Protein AF-A0A418QY16-F1 (afdb_monomer_lite)

InterPro domains:
  IPR001387 Cro/C1-type, helix-turn-helix domain [PS50943] (26-65)
  IPR001387 Cro/C1-type, helix-turn-helix domain [cd00093] (26-59)
  IPR010982 Lambda repressor-like, DNA-binding domain superfamily [G3DSA:1.10.260.40] (23-67)
  IPR010982 Lambda repressor-like, DNA-binding domain superfamily [SSF47413] (23-65)

Organism: NCBI:txid2029981

Sequence (228 aa):
MFSSTYFTPAMPNPALPSRSACALVRAHFGLTQAELARWLGVSAGMVAHLETGRKPLSLALARRLRPLELLLPPAAGGLGPEPPPPPDPLDLTTPAPAALPPAPPLEAAPLRARLRRVRYLAGKARFELEGRQMLAGQAARRAWGLGVLAALLAPEPGTGPVPAPLAPDPALRPAEDARWLARLRADTAPPPLTPTRRALLALRLHLLLEEAAALEALLAAPGSADAT

Structure (mmCIF, N/CA/C/O backbone):
data_AF-A0A418QY16-F1
#
_entry.id   AF-A0A418QY16-F1
#
loop_
_atom_site.group_PDB
_atom_site.id
_atom_site.type_symbol
_atom_site.label_atom_id
_atom_site.label_alt_id
_atom_site.label_comp_id
_atom_site.label_asym_id
_atom_site.label_entity_id
_atom_site.label_seq_id
_atom_site.pdbx_PDB_ins_code
_atom_site.Cartn_x
_atom_site.Cartn_y
_atom_site.Cartn_z
_atom_site.occupancy
_atom_site.B_iso_or_equiv
_atom_site.auth_seq_id
_atom_site.auth_comp_id
_atom_site.auth_asym_id
_atom_site.auth_atom_id
_atom_site.pdbx_PDB_model_num
ATOM 1 N N . MET A 1 1 ? -30.334 30.073 21.795 1.00 47.12 1 MET A N 1
ATOM 2 C CA . MET A 1 1 ? -30.358 29.415 20.471 1.00 47.12 1 MET A CA 1
ATOM 3 C C . MET A 1 1 ? -28.992 29.604 19.830 1.00 47.12 1 MET A C 1
ATOM 5 O O . MET A 1 1 ? -28.733 30.674 19.302 1.00 47.12 1 MET A O 1
ATOM 9 N N . PHE A 1 2 ? -28.094 28.626 19.949 1.00 44.78 2 PHE A N 1
ATOM 10 C CA . PHE A 1 2 ? -26.793 28.657 19.273 1.00 44.78 2 PHE A CA 1
ATOM 11 C C . PHE A 1 2 ? -26.830 27.636 18.139 1.00 44.78 2 PHE A C 1
ATOM 13 O O . PHE A 1 2 ? -26.818 26.432 18.388 1.00 44.78 2 PHE A O 1
ATOM 20 N N . SER A 1 3 ? -26.936 28.120 16.901 1.00 48.28 3 SER A N 1
ATOM 21 C CA . SER A 1 3 ? -26.804 27.289 15.705 1.00 48.28 3 SER A CA 1
ATOM 22 C C . SER A 1 3 ? -25.372 26.776 15.618 1.00 48.28 3 SER A C 1
ATOM 24 O O . SER A 1 3 ? -24.448 27.530 15.324 1.00 48.28 3 SER A O 1
ATOM 26 N N . SER A 1 4 ? -25.191 25.488 15.904 1.00 54.12 4 SER A N 1
ATOM 27 C CA . SER A 1 4 ? -23.929 24.787 15.699 1.00 54.12 4 SER A CA 1
ATOM 28 C C . SER A 1 4 ? -23.770 24.506 14.203 1.00 54.12 4 SER A C 1
ATOM 30 O O . SER A 1 4 ? -24.306 23.539 13.666 1.00 54.12 4 SER A O 1
ATOM 32 N N . THR A 1 5 ? -23.087 25.403 13.495 1.00 57.09 5 THR A N 1
ATOM 33 C CA . THR A 1 5 ? -22.607 25.156 12.133 1.00 57.09 5 THR A CA 1
ATOM 34 C C . THR A 1 5 ? -21.484 24.126 12.191 1.00 57.09 5 THR A C 1
ATOM 36 O O . THR A 1 5 ? -20.334 24.459 12.476 1.00 57.09 5 THR A O 1
ATOM 39 N N . TYR A 1 6 ? -21.816 22.864 11.924 1.00 58.59 6 TYR A N 1
ATOM 40 C CA . TYR A 1 6 ? -20.829 21.819 11.685 1.00 58.59 6 TYR A CA 1
ATOM 41 C C . TYR A 1 6 ? -20.090 22.124 10.378 1.00 58.59 6 TYR A C 1
ATOM 43 O O . TYR A 1 6 ? -20.615 21.942 9.279 1.00 58.59 6 TYR A O 1
ATOM 51 N N . PHE A 1 7 ? -18.856 22.609 10.509 1.00 55.16 7 PHE A N 1
ATOM 52 C CA . PHE A 1 7 ? -17.884 22.656 9.425 1.00 55.16 7 PHE A CA 1
ATOM 53 C C . PHE A 1 7 ? -17.642 21.216 8.966 1.00 55.16 7 PHE A C 1
ATOM 55 O O . PHE A 1 7 ? -16.965 20.448 9.645 1.00 55.16 7 PHE A O 1
ATOM 62 N N . THR A 1 8 ? -18.256 20.825 7.850 1.00 52.09 8 THR A N 1
ATOM 63 C CA . THR A 1 8 ? -17.969 19.540 7.212 1.00 52.09 8 THR A CA 1
ATOM 64 C C . THR A 1 8 ? -16.652 19.724 6.462 1.00 52.09 8 THR A C 1
ATOM 66 O O . THR A 1 8 ? -16.634 20.474 5.482 1.00 52.09 8 THR A O 1
ATOM 69 N N . PRO A 1 9 ? -15.531 19.134 6.915 1.00 57.94 9 PRO A N 1
ATOM 70 C CA . PRO A 1 9 ? -14.279 19.242 6.185 1.00 57.94 9 PRO A CA 1
ATOM 71 C C . PRO A 1 9 ? -14.488 18.641 4.793 1.00 57.94 9 PRO A C 1
ATOM 73 O O . PRO A 1 9 ? -14.929 17.498 4.665 1.00 57.94 9 PRO A O 1
ATOM 76 N N . ALA A 1 10 ? -14.206 19.428 3.753 1.00 49.56 10 ALA A N 1
ATOM 77 C CA . ALA A 1 10 ? -14.227 18.952 2.379 1.00 49.56 10 ALA A CA 1
ATOM 78 C C . ALA A 1 10 ? -13.263 17.765 2.272 1.00 49.56 10 ALA A C 1
ATOM 80 O O . ALA A 1 10 ? -12.045 17.926 2.371 1.00 49.56 10 ALA A O 1
ATOM 81 N N . MET A 1 11 ? -13.816 16.560 2.134 1.00 54.53 11 MET A N 1
ATOM 82 C CA . MET A 1 11 ? -13.022 15.361 1.914 1.00 54.53 11 MET A CA 1
ATOM 83 C C . MET A 1 11 ? -12.231 15.554 0.613 1.00 54.53 11 MET A C 1
ATOM 85 O O . MET A 1 11 ? -12.821 15.968 -0.391 1.00 54.53 11 MET A O 1
ATOM 89 N N . PRO A 1 12 ? -10.913 15.288 0.599 1.00 47.41 12 PRO A N 1
ATOM 90 C CA . PRO A 1 12 ? -10.136 15.343 -0.627 1.00 47.41 12 PRO A CA 1
ATOM 91 C C . PRO A 1 12 ? -10.758 14.376 -1.634 1.00 47.41 12 PRO A C 1
ATOM 93 O O . PRO A 1 12 ? -10.811 13.171 -1.395 1.00 47.41 12 PRO A O 1
ATOM 96 N N . ASN A 1 13 ? -11.268 14.915 -2.741 1.00 41.91 13 ASN A N 1
ATOM 97 C CA . ASN A 1 13 ? -11.814 14.109 -3.820 1.00 41.91 13 ASN A CA 1
ATOM 98 C C . ASN A 1 13 ? -10.657 13.277 -4.399 1.00 41.91 13 ASN A C 1
ATOM 100 O O . ASN A 1 13 ? -9.687 13.877 -4.882 1.00 41.91 13 ASN A O 1
ATOM 104 N N . PRO A 1 14 ? -10.686 11.934 -4.310 1.00 53.50 14 PRO A N 1
ATOM 105 C CA . PRO A 1 14 ? -9.622 11.121 -4.872 1.00 53.50 14 PRO A CA 1
ATOM 106 C C . PRO A 1 14 ? -9.562 11.400 -6.373 1.00 53.50 14 PRO A C 1
ATOM 108 O O . PRO A 1 14 ? -10.530 11.180 -7.099 1.00 53.50 14 PRO A O 1
ATOM 111 N N . ALA A 1 15 ? -8.431 11.938 -6.835 1.00 60.00 15 ALA A N 1
ATOM 112 C CA . ALA A 1 15 ? -8.221 12.182 -8.253 1.00 60.00 15 ALA A CA 1
ATOM 113 C C . ALA A 1 15 ? -8.469 10.872 -9.010 1.00 60.00 15 ALA A C 1
ATOM 115 O O . ALA A 1 15 ? -7.876 9.843 -8.674 1.00 60.00 15 ALA A O 1
ATOM 116 N N . LEU A 1 16 ? -9.367 10.909 -10.001 1.00 59.81 16 LEU A N 1
ATOM 117 C CA . LEU A 1 16 ? -9.658 9.744 -10.828 1.00 59.81 16 LEU A CA 1
ATOM 118 C C . LEU A 1 16 ? -8.337 9.184 -11.373 1.00 59.81 16 LEU A C 1
ATOM 120 O O . LEU A 1 16 ? -7.503 9.964 -11.849 1.00 59.81 16 LEU A O 1
ATOM 124 N N . PRO A 1 17 ? -8.120 7.859 -11.304 1.00 65.69 17 PRO A N 1
ATOM 125 C CA . PRO A 1 17 ? -6.892 7.267 -11.799 1.00 65.69 17 PRO A CA 1
ATOM 126 C C . PRO A 1 17 ? -6.767 7.587 -13.287 1.00 65.69 17 PRO A C 1
ATOM 128 O O . PRO A 1 17 ? -7.600 7.182 -14.102 1.00 65.69 17 PRO A O 1
ATOM 131 N N . SER A 1 18 ? -5.732 8.352 -13.639 1.00 74.94 18 SER A N 1
ATOM 132 C CA . SER A 1 18 ? -5.418 8.606 -15.038 1.00 74.94 18 SER A CA 1
ATOM 133 C C . SER A 1 18 ? -5.145 7.277 -15.733 1.00 74.94 18 SER A C 1
ATOM 135 O O . SER A 1 18 ? -4.355 6.465 -15.254 1.00 74.94 18 SER A O 1
ATOM 137 N N . ARG A 1 19 ? -5.783 7.075 -16.886 1.00 86.38 19 ARG A N 1
ATOM 138 C CA . ARG A 1 19 ? -5.560 5.913 -17.757 1.00 86.38 19 ARG A CA 1
ATOM 139 C C . ARG A 1 19 ? -4.410 6.122 -18.747 1.00 86.38 19 ARG A C 1
ATOM 141 O O . ARG A 1 19 ? -4.265 5.348 -19.685 1.00 86.38 19 ARG A O 1
ATOM 148 N N . SER A 1 20 ? -3.611 7.176 -18.575 1.00 93.75 20 SER A N 1
ATOM 149 C CA . SER A 1 20 ? -2.416 7.387 -19.397 1.00 93.75 20 SER A CA 1
ATOM 150 C C . SER A 1 20 ? -1.409 6.248 -19.211 1.00 93.75 20 SER A C 1
ATOM 152 O O . SER A 1 20 ? -1.274 5.697 -18.116 1.00 93.75 20 SER A O 1
ATOM 154 N N . ALA A 1 21 ? -0.642 5.939 -20.257 1.00 93.44 21 ALA A N 1
ATOM 155 C CA . ALA A 1 21 ? 0.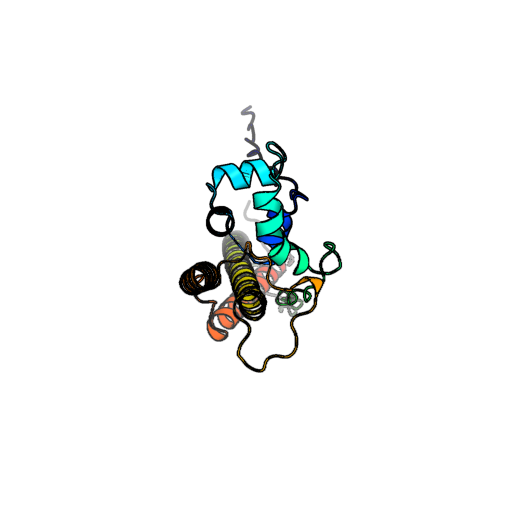394 4.911 -20.191 1.00 93.44 21 ALA A CA 1
ATOM 156 C C . ALA A 1 21 ? 1.428 5.186 -19.082 1.00 93.44 21 ALA A C 1
ATOM 158 O O . ALA A 1 21 ? 1.793 4.276 -18.341 1.00 93.44 21 ALA A O 1
ATOM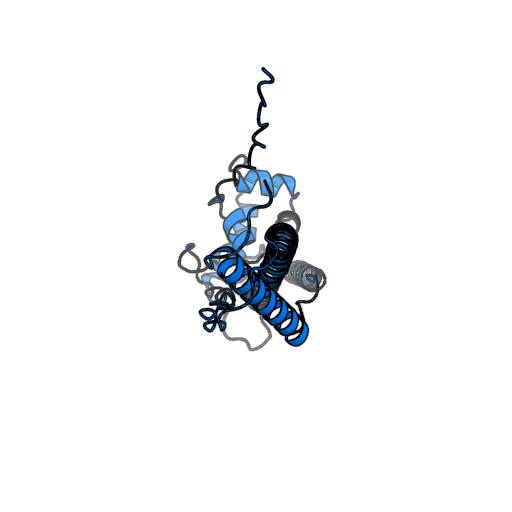 159 N N . CYS A 1 22 ? 1.831 6.450 -18.887 1.00 95.56 22 CYS A N 1
ATOM 160 C CA . CYS A 1 22 ? 2.726 6.839 -17.792 1.00 95.56 22 CYS A CA 1
ATOM 161 C C . CYS A 1 22 ? 2.145 6.495 -16.414 1.00 95.56 22 CYS A C 1
ATOM 163 O O . CYS A 1 22 ? 2.854 5.932 -15.581 1.00 95.56 22 CYS A O 1
ATOM 165 N N . ALA A 1 23 ? 0.861 6.790 -16.185 1.00 94.56 23 ALA A N 1
ATOM 166 C CA . ALA A 1 23 ? 0.205 6.498 -14.914 1.00 94.56 23 ALA A CA 1
ATOM 167 C C . ALA A 1 23 ? 0.074 4.986 -14.676 1.00 94.56 23 ALA A C 1
ATOM 169 O O . ALA A 1 23 ? 0.316 4.528 -13.558 1.00 94.56 23 ALA A O 1
ATOM 170 N N . LEU A 1 24 ? -0.243 4.211 -15.720 1.00 93.56 24 LEU A N 1
ATOM 171 C CA . LEU A 1 24 ? -0.322 2.749 -15.649 1.00 93.56 24 LEU A CA 1
ATOM 172 C C . LEU A 1 24 ? 1.037 2.126 -15.318 1.00 93.56 24 LEU A C 1
ATOM 174 O O . LEU A 1 24 ? 1.136 1.357 -14.365 1.00 93.56 24 LEU A O 1
ATOM 178 N N . VAL A 1 25 ? 2.094 2.517 -16.038 1.00 94.25 25 VAL A N 1
ATOM 179 C CA . VAL A 1 25 ? 3.477 2.082 -15.778 1.00 94.25 25 VAL A CA 1
ATOM 180 C C . VAL A 1 25 ? 3.884 2.424 -14.348 1.00 94.25 25 VAL A C 1
ATOM 182 O O . VAL A 1 25 ? 4.368 1.568 -13.607 1.00 94.25 25 VAL A O 1
ATOM 185 N N . ARG A 1 26 ? 3.633 3.662 -13.916 1.00 94.12 26 ARG A N 1
ATOM 186 C CA . ARG A 1 26 ? 3.985 4.113 -12.571 1.00 94.12 26 ARG A CA 1
ATOM 187 C C . ARG A 1 26 ? 3.271 3.303 -11.487 1.00 94.12 26 ARG A C 1
ATOM 189 O O . ARG A 1 26 ? 3.911 2.870 -10.530 1.00 94.12 26 ARG A O 1
ATOM 196 N N . ALA A 1 27 ? 1.965 3.090 -11.640 1.00 91.06 27 ALA A N 1
ATOM 197 C CA . ALA A 1 27 ? 1.156 2.329 -10.693 1.00 91.06 27 ALA A CA 1
ATOM 198 C C . ALA A 1 27 ? 1.543 0.842 -10.652 1.00 91.06 27 ALA A C 1
ATOM 200 O O . ALA A 1 27 ? 1.547 0.236 -9.578 1.00 91.06 27 ALA A O 1
ATOM 201 N N . HIS A 1 28 ? 1.889 0.265 -11.803 1.00 89.94 28 HIS A N 1
ATOM 202 C CA . HIS A 1 28 ? 2.282 -1.134 -11.914 1.00 89.94 28 HIS A CA 1
ATOM 203 C C . HIS A 1 28 ? 3.621 -1.412 -11.217 1.00 89.94 28 HIS A C 1
ATOM 205 O O . HIS A 1 28 ? 3.698 -2.298 -10.368 1.00 89.94 28 HIS A O 1
ATOM 211 N N . PHE A 1 29 ? 4.645 -0.599 -11.493 1.00 89.31 29 PHE A N 1
ATOM 212 C CA . PHE A 1 29 ? 5.991 -0.780 -10.934 1.00 89.31 29 PHE A CA 1
ATOM 213 C C . PHE A 1 29 ? 6.214 -0.110 -9.571 1.00 89.31 29 PHE A C 1
ATOM 215 O O . PHE A 1 29 ? 7.297 -0.225 -8.998 1.00 89.31 29 PHE A O 1
ATOM 222 N N . GLY A 1 30 ? 5.222 0.613 -9.042 1.00 89.50 30 GLY A N 1
ATOM 223 C CA . GLY A 1 30 ? 5.377 1.368 -7.795 1.00 89.50 30 GLY A CA 1
ATOM 224 C C . GLY A 1 30 ? 6.435 2.472 -7.904 1.00 89.50 30 GLY A C 1
ATOM 225 O O . GLY A 1 30 ? 7.212 2.683 -6.970 1.00 89.50 30 GLY A O 1
ATOM 226 N N . LEU A 1 31 ? 6.493 3.144 -9.058 1.00 92.12 31 LEU A N 1
ATOM 227 C CA . LEU A 1 31 ? 7.414 4.254 -9.298 1.00 92.12 31 LEU A CA 1
ATOM 228 C C . LEU A 1 31 ? 6.818 5.573 -8.783 1.00 92.12 31 LEU A C 1
ATOM 230 O O . LEU A 1 31 ? 5.602 5.765 -8.709 1.00 92.12 31 LEU A O 1
ATOM 234 N N . THR A 1 32 ? 7.674 6.535 -8.469 1.00 92.56 32 THR A N 1
ATOM 235 C CA . THR A 1 32 ? 7.279 7.938 -8.302 1.00 92.56 32 THR A CA 1
ATOM 236 C C . THR A 1 32 ? 7.343 8.673 -9.643 1.00 92.56 32 THR A C 1
ATOM 238 O O . THR A 1 32 ? 7.992 8.227 -10.591 1.00 92.56 32 THR A O 1
ATOM 241 N N . GLN A 1 33 ? 6.697 9.840 -9.744 1.00 95.31 33 GLN A N 1
ATOM 242 C CA . GLN A 1 33 ? 6.812 10.678 -10.946 1.00 95.31 33 GLN A CA 1
ATOM 243 C C . GLN A 1 33 ? 8.263 11.106 -11.202 1.00 95.31 33 GLN A C 1
ATOM 245 O O . GLN A 1 33 ? 8.688 11.147 -12.350 1.00 95.31 33 GLN A O 1
ATOM 250 N N . ALA A 1 34 ? 9.044 11.373 -10.149 1.00 95.38 34 ALA A N 1
ATOM 251 C CA . ALA A 1 34 ? 10.459 11.717 -10.272 1.00 95.38 34 ALA A CA 1
ATOM 252 C C . ALA A 1 34 ? 11.299 10.542 -10.799 1.00 95.38 34 ALA A C 1
ATOM 254 O O . ALA A 1 34 ? 12.198 10.733 -11.614 1.00 95.38 34 ALA A O 1
ATOM 255 N N . GLU A 1 35 ? 10.993 9.318 -10.375 1.00 94.88 35 GLU A N 1
ATOM 256 C CA . GLU A 1 35 ? 11.679 8.112 -10.845 1.00 94.88 35 GLU A CA 1
ATOM 257 C C . GLU A 1 35 ? 11.404 7.821 -12.317 1.00 94.88 35 GLU A C 1
ATOM 259 O O . GLU A 1 35 ? 12.347 7.550 -13.067 1.00 94.88 35 GLU A O 1
ATOM 264 N N . LEU A 1 36 ? 10.138 7.939 -12.732 1.00 96.12 36 LEU A N 1
ATOM 265 C CA . LEU A 1 36 ? 9.749 7.810 -14.134 1.00 96.12 36 LEU A CA 1
ATOM 266 C C . LEU A 1 36 ? 10.320 8.958 -14.979 1.00 96.12 36 LEU A C 1
ATOM 268 O O . LEU A 1 36 ? 10.784 8.738 -16.093 1.00 96.12 36 LEU A O 1
ATOM 272 N N . ALA A 1 37 ? 10.363 10.177 -14.443 1.00 95.94 37 ALA A N 1
ATOM 273 C CA . ALA A 1 37 ? 10.962 11.320 -15.123 1.00 95.94 37 ALA A CA 1
ATOM 274 C C . ALA A 1 37 ? 12.459 11.105 -15.388 1.00 95.94 37 ALA A C 1
ATOM 276 O O . ALA A 1 37 ? 12.925 11.351 -16.499 1.00 95.94 37 ALA A O 1
ATOM 277 N N . ARG A 1 38 ? 13.196 10.560 -14.408 1.00 94.44 38 ARG A N 1
ATOM 278 C CA . ARG A 1 38 ? 14.606 10.170 -14.579 1.00 94.44 38 ARG A CA 1
ATOM 279 C C . ARG A 1 38 ? 14.785 9.096 -15.651 1.00 94.44 38 ARG A C 1
ATOM 281 O O . ARG A 1 38 ? 15.740 9.186 -16.412 1.00 94.44 38 ARG A O 1
ATOM 288 N N . TRP A 1 39 ? 13.881 8.117 -15.730 1.00 93.25 39 TRP A N 1
ATOM 289 C CA . TRP A 1 39 ? 13.899 7.097 -16.789 1.00 93.25 39 TRP A CA 1
ATOM 290 C C . TRP A 1 39 ? 13.719 7.703 -18.189 1.00 93.25 39 TRP A C 1
ATOM 292 O O . TRP A 1 39 ? 14.422 7.345 -19.139 1.00 93.25 39 TRP A O 1
ATOM 302 N N . LEU A 1 40 ? 12.775 8.638 -18.294 1.00 94.75 40 LEU A N 1
ATOM 303 C CA . LEU A 1 40 ? 12.391 9.312 -19.531 1.00 94.75 40 LEU A CA 1
ATOM 304 C C . LEU A 1 40 ? 13.331 10.464 -19.926 1.00 94.75 40 LEU A C 1
ATOM 306 O O . LEU A 1 40 ? 13.221 10.972 -21.039 1.00 94.75 40 LEU A O 1
ATOM 310 N N . GLY A 1 41 ? 14.233 10.893 -19.039 1.00 94.56 41 GLY A N 1
ATOM 311 C CA . GLY A 1 41 ? 15.108 12.045 -19.270 1.00 94.56 41 GLY A CA 1
ATOM 312 C C . GLY A 1 41 ? 14.370 13.391 -19.278 1.00 94.56 41 GLY A C 1
ATOM 313 O O . GLY A 1 41 ? 14.758 14.297 -20.010 1.00 94.56 41 GLY A O 1
ATOM 314 N N . VAL A 1 42 ? 13.295 13.531 -18.493 1.00 96.88 42 VAL A N 1
ATOM 315 C CA . VAL A 1 42 ? 12.475 14.757 -18.393 1.00 96.88 42 VAL A CA 1
ATOM 316 C C . VAL A 1 42 ? 12.299 15.199 -16.935 1.00 96.88 42 VAL A C 1
ATOM 318 O O . VAL A 1 42 ? 12.796 14.555 -16.014 1.00 96.88 42 VAL A O 1
ATOM 321 N N . SER A 1 43 ? 11.590 16.307 -16.694 1.00 97.38 43 SER A N 1
ATOM 322 C CA . SER A 1 43 ? 11.243 16.756 -15.339 1.00 97.38 43 SER A CA 1
ATOM 323 C C . SER A 1 43 ? 10.011 16.030 -14.779 1.00 97.38 43 SER A C 1
ATOM 325 O O . SER A 1 43 ? 9.132 15.598 -15.526 1.00 97.38 43 SER A O 1
ATOM 327 N N . ALA A 1 44 ? 9.892 15.944 -13.448 1.00 96.31 44 ALA A N 1
ATOM 328 C CA . ALA A 1 44 ? 8.712 15.360 -12.794 1.00 96.31 44 ALA A CA 1
ATOM 329 C C . ALA A 1 44 ? 7.409 16.099 -13.159 1.00 96.31 44 ALA A C 1
ATOM 331 O O . ALA A 1 44 ? 6.378 15.468 -13.381 1.00 96.31 44 ALA A O 1
ATOM 332 N N . GLY A 1 45 ? 7.467 17.429 -13.312 1.00 96.94 45 GLY A N 1
ATOM 333 C CA . GLY A 1 45 ? 6.330 18.228 -13.778 1.00 96.94 45 GLY A CA 1
ATOM 334 C C . GLY A 1 45 ? 5.884 17.866 -15.199 1.00 96.94 45 GLY A C 1
ATOM 335 O O . GLY A 1 45 ? 4.687 17.840 -15.475 1.00 96.94 45 GLY A O 1
ATOM 336 N N . MET A 1 46 ? 6.818 17.508 -16.093 1.00 97.56 46 MET A N 1
ATOM 337 C CA . MET A 1 46 ? 6.461 16.989 -17.418 1.00 97.56 46 MET A CA 1
ATOM 338 C C . MET A 1 46 ? 5.690 15.670 -17.303 1.00 97.56 46 MET A C 1
ATOM 340 O O . MET A 1 46 ? 4.662 15.525 -17.956 1.00 97.56 46 MET A O 1
ATOM 344 N N . VAL A 1 47 ? 6.120 14.746 -16.436 1.00 97.19 47 VAL A N 1
ATOM 345 C CA . VAL A 1 47 ? 5.385 13.491 -16.188 1.00 97.19 47 VAL A CA 1
ATOM 346 C C . VAL A 1 47 ? 3.973 13.770 -15.678 1.00 97.19 47 VAL A C 1
ATOM 348 O O . VAL A 1 47 ? 3.030 13.181 -16.191 1.00 97.19 47 VAL A O 1
ATOM 351 N N . ALA A 1 48 ? 3.786 14.720 -14.760 1.00 95.88 48 ALA A N 1
ATOM 352 C CA . ALA A 1 48 ? 2.447 15.111 -14.311 1.00 95.88 48 ALA A CA 1
ATOM 353 C C . ALA A 1 48 ? 1.568 15.659 -15.459 1.00 95.88 48 ALA A C 1
ATOM 355 O O . ALA A 1 48 ? 0.374 15.359 -15.536 1.00 95.88 48 ALA A O 1
ATOM 356 N N . HIS A 1 49 ? 2.139 16.431 -16.390 1.00 96.25 49 HIS A N 1
ATOM 357 C CA . HIS A 1 49 ? 1.417 16.893 -17.582 1.00 96.25 49 HIS A CA 1
ATOM 358 C C . HIS A 1 49 ? 1.058 15.759 -18.549 1.00 96.25 49 HIS A C 1
ATOM 360 O O . HIS A 1 49 ? -0.042 15.775 -19.099 1.00 96.25 49 HIS A O 1
ATOM 366 N N . LEU A 1 50 ? 1.955 14.787 -18.735 1.00 95.75 50 LEU A N 1
ATOM 367 C CA . LEU A 1 50 ? 1.695 13.586 -19.533 1.00 95.75 50 LEU A CA 1
ATOM 368 C C . LEU A 1 50 ? 0.594 12.734 -18.885 1.00 95.75 50 LEU A C 1
ATOM 370 O O . LEU A 1 50 ? -0.344 12.319 -19.560 1.00 95.75 50 LEU A O 1
ATOM 374 N N . GLU A 1 51 ? 0.653 12.539 -17.564 1.00 95.81 51 GLU A N 1
ATOM 375 C CA . GLU A 1 51 ? -0.352 11.775 -16.822 1.00 95.81 51 GLU A CA 1
ATOM 376 C C . GLU A 1 51 ? -1.730 12.443 -16.867 1.00 95.81 51 GLU A C 1
ATOM 378 O O . GLU A 1 51 ? -2.746 11.767 -16.977 1.00 95.81 51 GLU A O 1
ATOM 383 N N . THR A 1 52 ? -1.798 13.771 -16.829 1.00 94.56 52 THR A N 1
ATOM 384 C CA . THR A 1 52 ? -3.072 14.510 -16.908 1.00 94.56 52 THR A CA 1
ATOM 385 C C . THR A 1 52 ? -3.570 14.731 -18.338 1.00 94.56 52 THR A C 1
ATOM 387 O O . THR A 1 52 ? -4.607 15.363 -18.520 1.00 94.56 52 THR A O 1
ATOM 390 N N . GLY A 1 53 ? -2.839 14.263 -19.358 1.00 93.06 53 GLY A N 1
ATOM 391 C CA . GLY A 1 53 ? -3.171 14.490 -20.769 1.00 93.06 53 GLY A CA 1
ATOM 392 C C . GLY A 1 53 ? -3.021 15.946 -21.227 1.00 93.06 53 GLY A C 1
ATOM 393 O O . GLY A 1 53 ? -3.388 16.280 -22.348 1.00 93.06 53 GLY A O 1
ATOM 394 N N . ARG A 1 54 ? -2.459 16.827 -20.386 1.00 94.81 54 ARG A N 1
ATOM 395 C CA . ARG A 1 54 ? -2.217 18.241 -20.722 1.00 94.81 54 ARG A CA 1
ATOM 396 C C . ARG A 1 54 ? -1.125 18.412 -21.774 1.00 94.81 54 ARG A C 1
ATOM 398 O O . ARG A 1 54 ? -1.074 19.447 -22.432 1.00 94.81 54 ARG A O 1
ATOM 405 N N . LYS A 1 55 ? -0.226 17.432 -21.901 1.00 95.44 55 LYS A N 1
ATOM 406 C CA . LYS A 1 55 ? 0.774 17.368 -22.969 1.00 95.44 55 LYS A CA 1
ATOM 407 C C . LYS A 1 55 ? 0.759 15.985 -23.620 1.00 95.44 55 LYS A C 1
ATOM 409 O O . LYS A 1 55 ? 0.675 14.996 -22.891 1.00 95.44 55 LYS A O 1
ATOM 414 N N . PRO A 1 56 ? 0.868 15.900 -24.956 1.00 95.19 56 PRO A N 1
ATOM 415 C CA . PRO A 1 56 ? 1.003 14.622 -25.639 1.00 95.19 56 PRO A CA 1
ATOM 416 C C . PRO A 1 56 ? 2.403 14.029 -25.425 1.00 95.19 56 PRO A C 1
ATOM 418 O O . PRO A 1 56 ? 3.386 14.754 -25.246 1.00 95.19 56 PRO A O 1
ATOM 421 N N . LEU A 1 57 ? 2.494 12.699 -25.474 1.00 94.75 57 LEU A N 1
ATOM 422 C CA . LEU A 1 57 ? 3.762 11.975 -25.421 1.00 94.75 57 LEU A CA 1
ATOM 423 C C . LEU A 1 57 ? 4.488 12.124 -26.766 1.00 94.75 57 LEU A C 1
ATOM 425 O O . LEU A 1 57 ? 3.944 11.761 -27.807 1.00 94.75 57 LEU A O 1
ATOM 429 N N . SER A 1 58 ? 5.708 12.666 -26.764 1.00 95.31 58 SER A N 1
ATOM 430 C CA . SER A 1 58 ? 6.505 12.755 -27.994 1.00 95.31 58 SER A CA 1
ATOM 431 C C . SER A 1 58 ? 6.966 11.367 -28.446 1.00 95.31 58 SER A C 1
ATOM 433 O O . SER A 1 58 ? 7.104 10.460 -27.626 1.00 95.31 58 SER A O 1
ATOM 435 N N . LEU A 1 59 ? 7.272 11.201 -29.737 1.00 92.69 59 LEU A N 1
ATOM 436 C CA . LEU A 1 59 ? 7.719 9.913 -30.282 1.00 92.69 59 LEU A CA 1
ATOM 437 C C . LEU A 1 59 ? 8.960 9.363 -29.558 1.00 92.69 59 LEU A C 1
ATOM 439 O O . LEU A 1 59 ? 9.033 8.171 -29.276 1.00 92.69 59 LEU A O 1
ATOM 443 N N . ALA A 1 60 ? 9.918 10.228 -29.214 1.00 91.31 60 ALA A N 1
ATOM 444 C CA . ALA A 1 60 ? 11.113 9.828 -28.473 1.00 91.31 60 ALA A CA 1
ATOM 445 C C . ALA A 1 60 ? 10.773 9.295 -27.069 1.00 91.31 60 ALA A C 1
ATOM 447 O O . ALA A 1 60 ? 11.308 8.269 -26.651 1.00 91.31 60 ALA A O 1
ATOM 448 N N . LEU A 1 61 ? 9.847 9.952 -26.362 1.00 94.12 61 LEU A N 1
ATOM 449 C CA . LEU A 1 61 ? 9.392 9.502 -25.045 1.00 94.12 61 LEU A CA 1
ATOM 450 C C . LEU A 1 61 ? 8.547 8.231 -25.138 1.00 94.12 61 LEU A C 1
ATOM 452 O O . LEU A 1 61 ? 8.702 7.353 -24.297 1.00 94.12 61 LEU A O 1
ATOM 456 N N . ALA A 1 62 ? 7.709 8.103 -26.169 1.00 93.31 62 ALA A N 1
ATOM 457 C CA . ALA A 1 62 ? 6.930 6.898 -26.430 1.00 93.31 62 ALA A CA 1
ATOM 458 C C . ALA A 1 62 ? 7.842 5.688 -26.658 1.00 93.31 62 ALA A C 1
ATOM 460 O O . ALA A 1 62 ? 7.665 4.659 -26.015 1.00 93.31 62 ALA A O 1
ATOM 461 N N . ARG A 1 63 ? 8.888 5.832 -27.483 1.00 90.75 63 ARG A N 1
ATOM 462 C CA . ARG A 1 63 ? 9.900 4.780 -27.688 1.00 90.75 63 ARG A CA 1
ATOM 463 C C . ARG A 1 63 ? 10.619 4.406 -26.395 1.00 90.75 63 ARG A C 1
ATOM 465 O O . ARG A 1 63 ? 10.792 3.230 -26.107 1.00 90.75 63 ARG A O 1
ATOM 472 N N . ARG A 1 64 ? 10.972 5.396 -25.572 1.00 91.19 64 ARG A N 1
ATOM 473 C CA . ARG A 1 64 ? 11.628 5.168 -24.275 1.00 91.19 64 ARG A CA 1
ATOM 474 C C . ARG A 1 64 ? 10.704 4.532 -23.226 1.00 91.19 64 ARG A C 1
ATOM 476 O O . ARG A 1 64 ? 11.177 3.807 -22.354 1.00 91.19 64 ARG A O 1
ATOM 483 N N . LEU A 1 65 ? 9.402 4.808 -23.285 1.00 93.12 65 LEU A N 1
ATOM 484 C CA . LEU A 1 65 ? 8.389 4.251 -22.384 1.00 93.12 65 LEU A CA 1
ATOM 485 C C . LEU A 1 65 ? 7.956 2.839 -22.804 1.00 93.12 65 LEU A C 1
ATOM 487 O O . LEU A 1 65 ? 7.609 2.030 -21.946 1.00 93.12 65 LEU A O 1
ATOM 491 N N . ARG A 1 66 ? 8.029 2.527 -24.103 1.00 90.81 66 ARG A N 1
ATOM 492 C CA . ARG A 1 66 ? 7.539 1.280 -24.701 1.00 90.81 66 ARG A CA 1
ATOM 493 C C . ARG A 1 66 ? 7.999 -0.004 -23.992 1.00 90.81 66 ARG A C 1
ATOM 495 O O . ARG A 1 66 ? 7.142 -0.858 -23.770 1.00 90.81 66 ARG A O 1
ATOM 502 N N . PRO A 1 67 ? 9.273 -0.168 -23.583 1.00 87.69 67 PRO A N 1
ATOM 503 C CA . PRO A 1 67 ? 9.699 -1.368 -22.861 1.00 87.69 67 PRO A CA 1
ATOM 504 C C . PRO A 1 67 ? 8.953 -1.560 -21.534 1.00 87.69 67 PRO A C 1
ATOM 506 O O . PRO A 1 67 ? 8.643 -2.684 -21.156 1.00 87.69 67 PRO A O 1
ATOM 509 N N . LEU A 1 68 ? 8.616 -0.461 -20.850 1.00 90.88 68 LEU A N 1
ATOM 510 C CA . LEU A 1 68 ? 7.853 -0.496 -19.603 1.00 90.88 68 LEU A CA 1
ATOM 511 C C . LEU A 1 68 ? 6.366 -0.790 -19.849 1.00 90.88 68 LEU A C 1
ATOM 513 O O . LEU A 1 68 ? 5.742 -1.476 -19.047 1.00 90.88 68 LEU A O 1
ATOM 517 N N . GLU A 1 69 ? 5.794 -0.295 -20.950 1.00 92.06 69 GLU A N 1
ATOM 518 C CA . GLU A 1 69 ? 4.403 -0.587 -21.333 1.00 92.06 69 GLU A CA 1
ATOM 519 C C . GLU A 1 69 ? 4.200 -2.056 -21.695 1.00 92.06 69 GLU A C 1
ATOM 521 O O . GLU A 1 69 ? 3.206 -2.660 -21.303 1.00 92.06 69 GLU A O 1
ATOM 526 N N . LEU A 1 70 ? 5.151 -2.647 -22.420 1.00 89.31 70 LEU A N 1
ATOM 527 C CA . LEU A 1 70 ? 5.094 -4.060 -22.796 1.00 89.31 70 LEU A CA 1
ATOM 528 C C . LEU A 1 70 ? 5.118 -4.994 -21.584 1.00 89.31 70 LEU A C 1
ATOM 530 O O . LEU A 1 70 ? 4.695 -6.138 -21.692 1.00 89.31 70 LEU A O 1
ATOM 534 N N . LEU A 1 71 ? 5.579 -4.507 -20.438 1.00 87.56 71 LEU A N 1
ATOM 535 C CA . LEU A 1 71 ? 5.593 -5.238 -19.180 1.00 87.56 71 LEU A CA 1
ATOM 536 C C . LEU A 1 71 ? 4.351 -5.045 -18.322 1.00 87.56 71 LEU A C 1
ATOM 538 O O . LEU A 1 71 ? 4.254 -5.635 -17.250 1.00 87.56 71 LEU A O 1
ATOM 542 N N . LEU A 1 72 ? 3.408 -4.218 -18.757 1.00 90.00 72 LEU A N 1
ATOM 543 C CA . LEU A 1 72 ? 2.127 -4.145 -18.082 1.00 90.00 72 LEU A CA 1
ATOM 544 C C . LEU A 1 72 ? 1.422 -5.511 -18.146 1.00 90.00 72 LEU A C 1
ATOM 546 O O . LEU A 1 72 ? 1.672 -6.299 -19.064 1.00 90.00 72 LEU A O 1
ATOM 550 N N . PRO A 1 73 ? 0.527 -5.807 -17.191 1.00 87.31 73 PRO A N 1
ATOM 551 C CA . PRO A 1 73 ? -0.231 -7.044 -17.222 1.00 87.31 73 PRO A CA 1
ATOM 552 C C . PRO A 1 73 ? -1.137 -7.065 -18.465 1.00 87.31 73 PRO A C 1
ATOM 554 O O . PRO A 1 73 ? -1.509 -5.996 -18.967 1.00 87.31 73 PRO A O 1
ATOM 557 N N . PRO A 1 74 ? -1.572 -8.247 -18.937 1.00 85.81 74 PRO A N 1
ATOM 558 C CA . PRO A 1 74 ? -2.434 -8.363 -20.114 1.00 85.81 74 PRO A CA 1
ATOM 559 C C . PRO A 1 74 ? -3.720 -7.535 -20.018 1.00 85.81 74 PRO A C 1
ATOM 561 O O . PRO A 1 74 ? -4.133 -6.913 -20.993 1.00 85.81 74 PRO A O 1
ATOM 564 N N . ALA A 1 75 ? -4.306 -7.426 -18.819 1.00 84.25 75 ALA A N 1
ATOM 565 C CA . ALA A 1 75 ? -5.480 -6.586 -18.561 1.00 84.25 75 ALA A CA 1
ATOM 566 C C . ALA A 1 75 ? -5.241 -5.083 -18.822 1.00 84.25 75 ALA A C 1
ATOM 568 O O . ALA A 1 75 ? -6.186 -4.331 -19.046 1.00 84.25 75 ALA A O 1
ATOM 569 N N . ALA A 1 76 ? -3.982 -4.644 -18.802 1.00 82.94 76 ALA A N 1
ATOM 570 C CA . ALA A 1 76 ? -3.551 -3.289 -19.131 1.00 82.94 76 ALA A CA 1
ATOM 571 C C . ALA A 1 76 ? -2.902 -3.193 -20.530 1.00 82.94 76 ALA A C 1
ATOM 573 O O . ALA A 1 76 ? -2.313 -2.165 -20.857 1.00 82.94 76 ALA A O 1
ATOM 574 N N . GLY A 1 77 ? -3.019 -4.240 -21.358 1.00 82.56 77 GLY A N 1
ATOM 575 C CA . GLY A 1 77 ? -2.555 -4.263 -22.749 1.00 82.56 77 GLY A CA 1
ATOM 576 C C . GLY A 1 77 ? -1.077 -4.615 -22.949 1.00 82.56 77 GLY A C 1
ATOM 577 O O . GLY A 1 77 ? -0.573 -4.452 -24.061 1.00 82.56 77 GLY A O 1
ATOM 578 N N . GLY A 1 78 ? -0.378 -5.069 -21.905 1.00 85.50 78 GLY A N 1
ATOM 579 C CA . GLY A 1 78 ? 1.002 -5.550 -22.006 1.00 85.50 78 GLY A CA 1
ATOM 580 C C . GLY A 1 78 ? 1.110 -7.078 -22.076 1.00 85.50 78 GLY A C 1
ATOM 581 O O . GLY A 1 78 ? 0.129 -7.789 -22.281 1.00 85.50 78 GLY A O 1
ATOM 582 N N . LEU A 1 79 ? 2.334 -7.578 -21.925 1.00 85.06 79 LEU A N 1
ATOM 583 C CA . LEU A 1 79 ? 2.715 -8.995 -21.959 1.00 85.06 79 LEU A CA 1
ATOM 584 C C . LEU A 1 79 ? 3.405 -9.436 -20.658 1.00 85.06 79 LEU A C 1
ATOM 586 O O . LEU A 1 79 ? 3.961 -10.532 -20.590 1.00 85.06 79 LEU A O 1
ATOM 590 N N . GLY A 1 80 ? 3.440 -8.564 -19.651 1.00 82.19 80 GLY A N 1
ATOM 591 C CA . GLY A 1 80 ? 4.160 -8.815 -18.415 1.00 82.19 80 GLY A CA 1
ATOM 592 C C . GLY A 1 80 ? 3.402 -9.715 -17.440 1.00 82.19 80 GLY A C 1
ATOM 593 O O . GLY A 1 80 ? 2.194 -9.924 -17.575 1.00 82.19 80 GLY A O 1
ATOM 594 N N . PRO A 1 81 ? 4.111 -10.247 -16.432 1.00 83.38 81 PRO A N 1
ATOM 595 C CA . PRO A 1 81 ? 3.497 -11.043 -15.381 1.00 83.38 81 PRO A CA 1
ATOM 596 C C . PRO A 1 81 ? 2.514 -10.215 -14.543 1.00 83.38 81 PRO A C 1
ATOM 598 O O . PRO A 1 81 ? 2.672 -9.006 -14.362 1.00 83.38 81 PRO A O 1
ATOM 601 N N . GLU A 1 82 ? 1.502 -10.881 -13.990 1.00 85.19 82 GLU A N 1
ATOM 602 C CA . GLU A 1 82 ? 0.583 -10.251 -13.045 1.00 85.19 82 GLU A CA 1
ATOM 603 C C . GLU A 1 82 ? 1.313 -9.958 -11.720 1.00 85.19 82 GLU A C 1
ATOM 605 O O . GLU A 1 82 ? 2.109 -10.790 -11.263 1.00 85.19 82 GLU A O 1
ATOM 610 N N . PRO A 1 83 ? 1.111 -8.777 -11.100 1.00 81.62 83 PRO A N 1
ATOM 611 C CA . PRO A 1 83 ? 1.711 -8.498 -9.804 1.00 81.62 83 PRO A CA 1
ATOM 612 C C . PRO A 1 83 ? 1.175 -9.479 -8.754 1.00 81.62 83 PRO A C 1
ATOM 614 O O . PRO A 1 83 ? 0.015 -9.889 -8.839 1.00 81.62 83 PRO A O 1
ATOM 617 N N . PRO A 1 84 ? 1.973 -9.818 -7.725 1.00 81.94 84 PRO A N 1
ATOM 618 C CA . PRO A 1 84 ? 1.491 -10.662 -6.644 1.00 81.94 84 PRO A CA 1
ATOM 619 C C . PRO A 1 84 ? 0.252 -10.027 -5.995 1.00 81.94 84 PRO A C 1
ATOM 621 O O . PRO A 1 84 ? 0.194 -8.790 -5.864 1.00 81.94 84 PRO A O 1
ATOM 624 N N . PRO A 1 85 ? -0.732 -10.845 -5.578 1.00 80.94 85 PRO A N 1
ATOM 625 C CA . PRO A 1 85 ? -1.895 -10.333 -4.877 1.00 80.94 85 PRO A CA 1
ATOM 626 C C . PRO A 1 85 ? -1.450 -9.603 -3.603 1.00 80.94 85 PRO A C 1
ATOM 628 O O . PRO A 1 85 ? -0.413 -9.941 -3.013 1.00 80.94 85 PRO A O 1
ATOM 631 N N . PRO A 1 86 ? -2.194 -8.570 -3.171 1.00 75.25 86 PRO A N 1
ATOM 632 C CA . PRO A 1 86 ? -1.958 -7.992 -1.859 1.00 75.25 86 PRO A CA 1
ATOM 633 C C . PRO A 1 86 ? -2.088 -9.094 -0.793 1.00 75.25 86 PRO A C 1
ATOM 635 O O . PRO A 1 86 ? -2.872 -10.023 -0.982 1.00 75.25 86 PRO A O 1
ATOM 638 N N . PRO A 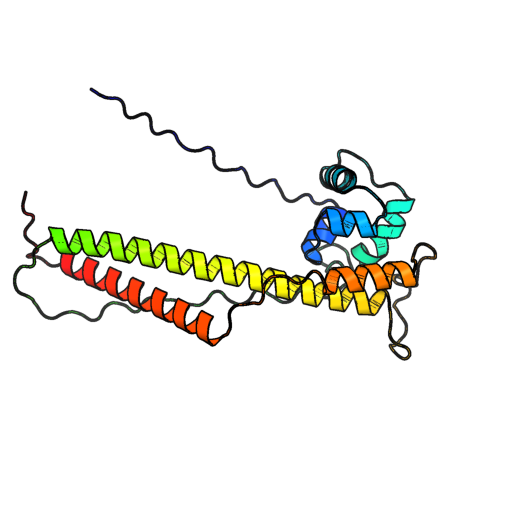1 87 ? -1.328 -9.016 0.313 1.00 74.00 87 PRO A N 1
ATOM 639 C CA . PRO A 1 87 ? -1.512 -9.952 1.412 1.00 74.00 87 PRO A CA 1
ATOM 640 C C . PRO A 1 87 ? -2.959 -9.887 1.896 1.00 74.00 87 PRO A C 1
ATOM 642 O O . PRO A 1 87 ? -3.513 -8.787 2.003 1.00 74.00 87 PRO A O 1
ATOM 645 N N . ASP A 1 88 ? -3.534 -11.050 2.203 1.00 75.19 88 ASP A N 1
ATOM 646 C CA . ASP A 1 88 ? -4.901 -11.114 2.702 1.00 75.19 88 ASP A CA 1
ATOM 647 C C . ASP A 1 88 ? -5.053 -10.212 3.933 1.00 75.19 88 ASP A C 1
ATOM 649 O O . ASP A 1 88 ? -4.155 -10.167 4.795 1.00 75.19 88 ASP A O 1
ATOM 653 N N . PRO A 1 89 ? -6.164 -9.460 4.026 1.00 73.50 89 PRO A N 1
ATOM 654 C CA . PRO A 1 89 ? -6.481 -8.756 5.250 1.00 73.50 89 PRO A CA 1
ATOM 655 C C . PRO A 1 89 ? -6.505 -9.776 6.387 1.00 73.50 89 PRO A C 1
ATOM 657 O O . PRO A 1 89 ? -7.001 -10.891 6.236 1.00 73.50 89 PRO A O 1
ATOM 660 N N . LEU A 1 90 ? -5.920 -9.401 7.525 1.00 74.31 90 LEU A N 1
ATOM 661 C CA . LEU A 1 90 ? -5.976 -10.249 8.708 1.00 74.31 90 LEU A CA 1
ATOM 662 C C . LEU A 1 90 ? -7.447 -10.425 9.069 1.00 74.31 90 LEU A C 1
ATOM 664 O O . LEU A 1 90 ? -8.115 -9.441 9.394 1.00 74.31 90 LEU A O 1
ATOM 668 N N . ASP A 1 91 ? -7.927 -11.663 8.995 1.00 74.44 91 ASP A N 1
ATOM 669 C CA . ASP A 1 91 ? -9.257 -11.990 9.469 1.00 74.44 91 ASP A CA 1
ATOM 670 C C . ASP A 1 91 ? -9.255 -11.868 10.994 1.00 74.44 91 ASP A C 1
ATOM 672 O O . ASP A 1 91 ? -8.642 -12.655 11.718 1.00 74.44 91 ASP A O 1
ATOM 676 N N . LEU A 1 92 ? -9.854 -10.781 11.467 1.00 72.19 92 LEU A N 1
ATOM 677 C CA . LEU A 1 92 ? -9.999 -10.460 12.879 1.00 72.19 92 LEU A CA 1
ATOM 678 C C . LEU A 1 92 ? -11.478 -10.496 13.244 1.00 72.19 92 LEU A C 1
ATOM 680 O O . LEU A 1 92 ? -11.978 -9.569 13.885 1.00 72.19 92 LEU A O 1
ATOM 684 N N . THR A 1 93 ? -12.191 -11.542 12.822 1.00 74.81 93 THR A N 1
ATOM 685 C CA . THR A 1 93 ? -13.513 -11.835 13.372 1.00 74.81 93 THR A CA 1
ATOM 686 C C . THR A 1 93 ? -13.426 -11.889 14.891 1.00 74.81 93 THR A C 1
ATOM 688 O O . THR A 1 93 ? -12.728 -12.728 15.464 1.00 74.81 93 THR A O 1
ATOM 691 N N . THR A 1 94 ? -14.121 -10.962 15.545 1.00 66.75 94 THR A N 1
ATOM 692 C CA . THR A 1 94 ? -14.274 -10.973 16.995 1.00 66.75 94 THR A CA 1
ATOM 693 C C . THR A 1 94 ? -15.168 -12.160 17.359 1.00 66.75 94 THR A C 1
ATOM 695 O O . THR A 1 94 ? -16.286 -12.237 16.840 1.00 66.75 94 THR A O 1
ATOM 698 N N . PRO A 1 95 ? -14.724 -13.093 18.215 1.00 67.25 95 PRO A N 1
ATOM 699 C CA . PRO A 1 95 ? -15.606 -14.123 18.736 1.00 67.25 95 PRO A CA 1
ATOM 700 C C . PRO A 1 95 ? -16.761 -13.468 19.501 1.00 67.25 95 PRO A C 1
ATOM 702 O O . PRO A 1 95 ? -16.605 -12.402 20.103 1.00 67.25 95 PRO A O 1
ATOM 705 N N . ALA A 1 96 ? -17.936 -14.098 19.461 1.00 72.12 96 ALA A N 1
ATOM 706 C CA . ALA A 1 96 ? -19.058 -13.654 20.276 1.00 72.12 96 ALA A CA 1
ATOM 707 C C . ALA A 1 96 ? -18.642 -13.692 21.758 1.00 72.12 96 ALA A C 1
ATOM 709 O O . ALA A 1 96 ? -18.028 -14.679 22.182 1.00 72.12 96 ALA A O 1
ATOM 710 N N . PRO A 1 97 ? -18.944 -12.647 22.549 1.00 68.62 97 PRO A N 1
ATOM 711 C CA . PRO A 1 97 ? -18.582 -12.636 23.955 1.00 68.62 97 PRO A CA 1
ATOM 712 C C . PRO A 1 97 ? -19.236 -13.827 24.662 1.00 68.62 97 PRO A C 1
ATOM 714 O O . PRO A 1 97 ? -20.429 -14.088 24.491 1.00 68.62 97 PRO A O 1
ATOM 717 N N . ALA A 1 98 ? -18.454 -14.550 25.464 1.00 74.94 98 ALA A N 1
ATOM 718 C CA . ALA A 1 98 ? -19.001 -15.565 26.352 1.00 74.94 98 ALA A CA 1
ATOM 719 C C . ALA A 1 98 ? -19.982 -14.901 27.332 1.00 74.94 98 ALA A C 1
ATOM 721 O O . ALA A 1 98 ? -19.712 -13.812 27.846 1.00 74.94 98 ALA A O 1
ATOM 722 N N . ALA A 1 99 ? -21.125 -15.545 27.580 1.00 72.38 99 ALA A N 1
ATOM 723 C CA . ALA A 1 99 ? -22.127 -15.027 28.504 1.00 72.38 99 ALA A CA 1
ATOM 724 C C . ALA A 1 99 ? -21.514 -14.858 29.905 1.00 72.38 99 ALA A C 1
ATOM 726 O O . ALA A 1 99 ? -21.037 -15.821 30.508 1.00 72.38 99 ALA A O 1
ATOM 727 N N . LEU A 1 100 ? -21.516 -13.624 30.409 1.00 69.12 100 LEU A N 1
ATOM 728 C CA . LEU A 1 100 ? -21.073 -13.316 31.765 1.00 69.12 100 LEU A CA 1
ATOM 729 C C . LEU A 1 100 ? -22.159 -13.725 32.778 1.00 69.12 100 LEU A C 1
ATOM 731 O O . LEU A 1 100 ? -23.350 -13.579 32.488 1.00 69.12 100 LEU A O 1
ATOM 735 N N . PRO A 1 101 ? -21.774 -14.220 33.969 1.00 74.94 101 PRO A N 1
ATOM 736 C CA . PRO A 1 101 ? -22.722 -14.489 35.042 1.00 74.94 101 PRO A CA 1
ATOM 737 C C . PRO A 1 101 ? -23.394 -13.190 35.526 1.00 74.94 101 PRO A C 1
ATOM 739 O O . PRO A 1 101 ? -22.816 -12.108 35.379 1.00 74.94 101 PRO A O 1
ATOM 742 N N . PRO A 1 102 ? -24.595 -13.274 36.128 1.00 69.44 102 PRO A N 1
ATOM 743 C CA . PRO A 1 102 ? -25.291 -12.106 36.655 1.00 69.44 102 PRO A CA 1
ATOM 744 C C . PRO A 1 102 ? -24.455 -11.434 37.753 1.00 69.44 102 PRO A C 1
ATOM 746 O O . PRO A 1 102 ? -24.110 -12.055 38.759 1.00 69.44 102 PRO A O 1
ATOM 749 N N . ALA A 1 103 ? -24.119 -10.164 37.538 1.00 69.44 103 ALA A N 1
ATOM 750 C CA . ALA A 1 103 ? -23.341 -9.334 38.450 1.00 69.44 103 ALA A CA 1
ATOM 751 C C . ALA A 1 103 ? -24.259 -8.377 39.240 1.00 69.44 103 ALA A C 1
ATOM 753 O O . ALA A 1 103 ? -25.364 -8.074 38.780 1.00 69.44 103 ALA A O 1
ATOM 754 N N . PRO A 1 104 ? -23.825 -7.877 40.416 1.00 80.62 104 PRO A N 1
ATOM 755 C CA . PRO A 1 104 ? -24.493 -6.761 41.088 1.00 80.62 104 PRO A CA 1
ATOM 756 C C . PRO A 1 104 ? -24.572 -5.523 40.173 1.00 80.62 104 PRO A C 1
ATOM 758 O O . PRO A 1 104 ? -23.805 -5.433 39.210 1.00 80.62 104 PRO A O 1
ATOM 761 N N . PRO A 1 105 ? -25.465 -4.555 40.461 1.00 84.69 105 PRO A N 1
ATOM 762 C CA . PRO A 1 105 ? -25.586 -3.340 39.659 1.00 84.69 105 PRO A CA 1
ATOM 763 C C . PRO A 1 105 ? -24.234 -2.626 39.552 1.00 84.69 105 PRO A C 1
ATOM 765 O O . PRO A 1 105 ? -23.596 -2.316 40.558 1.00 84.69 105 PRO A O 1
ATOM 768 N N . LEU A 1 106 ? -23.794 -2.391 38.316 1.00 87.75 106 LEU A N 1
ATOM 769 C CA . LEU A 1 106 ? -22.530 -1.730 38.001 1.00 87.75 106 LEU A CA 1
ATOM 770 C C . LEU A 1 106 ? -22.765 -0.252 37.677 1.00 87.75 106 LEU A C 1
ATOM 772 O O . LEU A 1 106 ? -23.766 0.114 37.058 1.00 87.75 106 LEU A O 1
ATOM 776 N N . GLU A 1 107 ? -21.806 0.601 38.036 1.00 91.31 107 GLU A N 1
ATOM 777 C CA . GLU A 1 107 ? -21.840 2.024 37.692 1.00 91.31 107 GLU A CA 1
ATOM 778 C C . GLU A 1 107 ? -21.640 2.237 36.179 1.00 91.31 107 GLU A C 1
ATOM 780 O O . GLU A 1 107 ? -20.585 1.935 35.615 1.00 91.31 107 GLU A O 1
ATOM 785 N N . ALA A 1 108 ? -22.636 2.816 35.500 1.00 90.69 108 ALA A N 1
ATOM 786 C CA . ALA A 1 108 ? -22.607 2.970 34.044 1.00 90.69 108 ALA A CA 1
ATOM 787 C C . ALA A 1 108 ? -21.573 4.005 33.548 1.00 90.69 108 ALA A C 1
ATOM 789 O O . ALA A 1 108 ? -20.967 3.841 32.484 1.00 90.69 108 ALA A O 1
ATOM 790 N N . ALA A 1 109 ? -21.348 5.088 34.300 1.00 91.38 109 ALA A N 1
ATOM 791 C CA . ALA A 1 109 ? -20.456 6.181 33.903 1.00 91.38 109 ALA A CA 1
ATOM 792 C C . ALA A 1 109 ? -18.983 5.755 33.686 1.00 91.38 109 ALA A C 1
ATOM 794 O O . ALA A 1 109 ? -18.452 6.031 32.598 1.00 91.38 109 ALA A O 1
ATOM 795 N N . PRO A 1 110 ? -18.310 5.061 34.632 1.00 95.25 110 PRO A N 1
ATOM 796 C CA . PRO A 1 110 ? -16.943 4.584 34.419 1.00 95.25 110 PRO A CA 1
ATOM 797 C C . PRO A 1 110 ? -16.848 3.559 33.278 1.00 95.25 110 PRO A C 1
ATOM 799 O O . PRO A 1 110 ? -15.905 3.625 32.482 1.00 95.25 110 PRO A O 1
ATOM 802 N N . LEU A 1 111 ? -17.849 2.683 33.117 1.00 94.31 111 LEU A N 1
ATOM 803 C CA . LEU A 1 111 ? -17.911 1.720 32.008 1.00 94.31 111 LEU A CA 1
ATOM 804 C C . LEU A 1 111 ? -17.959 2.423 30.644 1.00 94.31 111 LEU A C 1
ATOM 806 O O . LEU A 1 111 ? -17.171 2.108 29.751 1.00 94.31 111 LEU A O 1
ATOM 810 N N . ARG A 1 112 ? -18.807 3.449 30.489 1.00 95.00 112 ARG A N 1
ATOM 811 C CA . ARG A 1 112 ? -18.866 4.265 29.261 1.00 95.00 112 ARG A CA 1
ATOM 812 C C . ARG A 1 112 ? -17.547 4.983 28.980 1.00 95.00 112 ARG A C 1
ATOM 814 O O . ARG A 1 112 ? -17.124 5.064 27.825 1.00 95.00 112 ARG A O 1
ATOM 821 N N . ALA A 1 113 ? -16.892 5.521 30.011 1.00 96.06 113 ALA A N 1
ATOM 822 C CA . ALA A 1 113 ? -15.596 6.182 29.864 1.00 96.06 113 ALA A CA 1
ATOM 823 C C . ALA A 1 113 ? -14.513 5.207 29.376 1.00 96.06 113 ALA A C 1
ATOM 825 O O . ALA A 1 113 ? -13.781 5.521 28.430 1.00 96.06 113 ALA A O 1
ATOM 826 N N . ARG A 1 114 ? -14.461 4.003 29.958 1.00 97.69 114 ARG A N 1
ATOM 827 C CA . ARG A 1 114 ? -13.562 2.935 29.517 1.00 97.69 114 ARG A CA 1
ATOM 828 C C . ARG A 1 114 ? -13.869 2.501 28.086 1.00 97.69 114 ARG A C 1
ATOM 830 O O . ARG A 1 114 ? -12.946 2.458 27.276 1.00 97.69 114 ARG A O 1
ATOM 837 N N . LEU A 1 115 ? -15.139 2.283 27.743 1.00 96.75 115 LEU A N 1
ATOM 838 C CA . LEU A 1 115 ? -15.554 1.881 26.397 1.00 96.75 115 LEU A CA 1
ATOM 839 C C . LEU A 1 115 ? -15.096 2.889 25.334 1.00 96.75 115 LEU A C 1
ATOM 841 O O . LEU A 1 115 ? -14.511 2.499 24.323 1.00 96.75 115 LEU A O 1
ATOM 845 N N . ARG A 1 116 ? -15.274 4.198 25.576 1.00 98.12 116 ARG A N 1
ATOM 846 C CA . ARG A 1 116 ? -14.762 5.246 24.670 1.00 98.12 116 ARG A CA 1
ATOM 847 C C . ARG A 1 116 ? -13.249 5.137 24.471 1.00 98.12 116 ARG A C 1
ATOM 849 O O . ARG A 1 116 ? -12.768 5.227 23.341 1.00 98.12 116 ARG A O 1
ATOM 856 N N . ARG A 1 117 ? -12.494 4.925 25.555 1.00 98.25 117 ARG A N 1
ATOM 857 C CA . ARG A 1 117 ? -11.033 4.776 25.503 1.00 98.25 117 ARG A CA 1
ATOM 858 C C . ARG A 1 117 ? -10.611 3.529 24.725 1.00 98.25 117 ARG A C 1
ATOM 860 O O . ARG A 1 117 ? -9.717 3.633 23.888 1.00 98.25 117 ARG A O 1
ATOM 867 N N . VAL A 1 118 ? -11.237 2.384 24.986 1.00 97.88 118 VAL A N 1
ATOM 868 C CA . VAL A 1 118 ? -10.943 1.107 24.316 1.00 97.88 118 VAL A CA 1
ATOM 869 C C . VAL A 1 118 ? -11.236 1.208 22.820 1.00 97.88 118 VAL A C 1
ATOM 871 O O . VAL A 1 118 ? -10.355 0.911 22.016 1.00 97.88 118 VAL A O 1
ATOM 874 N N . ARG A 1 119 ? -12.400 1.747 22.431 1.00 97.25 119 ARG A N 1
ATOM 875 C CA . ARG A 1 119 ? -12.756 1.984 21.020 1.00 97.25 119 ARG A CA 1
ATOM 876 C C . ARG A 1 119 ? -11.743 2.885 20.306 1.00 97.25 119 ARG A C 1
ATOM 878 O O . ARG A 1 119 ? -11.326 2.572 19.193 1.00 97.25 119 ARG A O 1
ATOM 885 N N . TYR A 1 120 ? -11.293 3.964 20.952 1.00 97.81 120 TYR A N 1
ATOM 886 C CA . TYR A 1 120 ? -10.233 4.821 20.406 1.00 97.81 120 TYR A CA 1
ATOM 887 C C . TYR A 1 120 ? -8.923 4.049 20.178 1.00 97.81 120 TYR A C 1
ATOM 889 O O . TYR A 1 120 ? -8.310 4.155 19.115 1.00 97.81 120 TYR A O 1
ATOM 897 N N . LEU A 1 121 ? -8.490 3.253 21.161 1.00 97.75 121 LEU A N 1
ATOM 898 C CA . LEU A 1 121 ? -7.269 2.454 21.043 1.00 97.75 121 LEU A CA 1
ATOM 899 C C . LEU A 1 121 ? -7.387 1.379 19.956 1.00 97.75 121 LEU A C 1
ATOM 901 O O . LEU A 1 121 ? -6.419 1.167 19.227 1.00 97.75 121 LEU A O 1
ATOM 905 N N . ALA A 1 122 ? -8.555 0.746 19.819 1.00 95.94 122 ALA A N 1
ATOM 906 C CA . ALA A 1 122 ? -8.832 -0.221 18.761 1.00 95.94 122 ALA A CA 1
ATOM 907 C C . ALA A 1 122 ? -8.735 0.439 17.378 1.00 95.94 122 ALA A C 1
ATOM 909 O O . ALA A 1 122 ? -8.021 -0.056 16.509 1.00 95.94 122 ALA A O 1
ATOM 910 N N . GLY A 1 123 ? -9.364 1.607 17.194 1.00 94.94 123 GLY A N 1
ATOM 911 C CA . GLY A 1 123 ? -9.264 2.382 15.954 1.00 94.94 123 GLY A CA 1
ATOM 912 C C . GLY A 1 123 ? -7.820 2.757 15.608 1.00 94.94 123 GLY A C 1
ATOM 913 O O . GLY A 1 123 ? -7.387 2.579 14.471 1.00 94.94 123 GLY A O 1
ATOM 914 N N . LYS A 1 124 ? -7.034 3.190 16.604 1.00 96.12 124 LYS A N 1
ATOM 915 C CA . LYS A 1 124 ? -5.606 3.487 16.422 1.00 96.12 124 LYS A CA 1
ATOM 916 C C . LYS A 1 124 ? -4.801 2.251 16.005 1.00 96.12 124 LYS A C 1
ATOM 918 O O . LYS A 1 124 ? -3.990 2.345 15.089 1.00 96.12 124 LYS A O 1
ATOM 923 N N . ALA A 1 125 ? -5.008 1.114 16.672 1.00 93.56 125 ALA A N 1
ATOM 924 C CA . ALA A 1 125 ? -4.303 -0.130 16.361 1.00 93.56 125 ALA A CA 1
ATOM 925 C C . ALA A 1 125 ? -4.651 -0.646 14.956 1.00 93.56 125 ALA A C 1
ATOM 927 O O . ALA A 1 125 ? -3.756 -1.061 14.222 1.00 93.56 125 ALA A O 1
ATOM 928 N N . ARG A 1 126 ? -5.928 -0.552 14.560 1.00 94.81 126 ARG A N 1
ATOM 929 C CA . ARG A 1 126 ? -6.393 -0.882 13.208 1.00 94.81 126 ARG A CA 1
ATOM 930 C C . ARG A 1 126 ? -5.711 -0.015 12.152 1.00 94.81 126 ARG A C 1
ATOM 932 O O . ARG A 1 126 ? -5.090 -0.560 11.247 1.00 94.81 126 ARG A O 1
ATOM 939 N N . PHE A 1 127 ? -5.734 1.307 12.322 1.00 92.00 127 PHE A N 1
ATOM 940 C CA . PHE A 1 127 ? -5.083 2.232 11.392 1.00 92.00 127 PHE A CA 1
ATOM 941 C C . PHE A 1 127 ? -3.572 1.978 11.270 1.00 92.00 127 PHE A C 1
ATOM 943 O O . PHE A 1 127 ? -3.016 2.008 10.173 1.00 92.00 127 PHE A O 1
ATOM 950 N N . GLU A 1 128 ? -2.889 1.695 12.387 1.00 93.50 128 GLU A N 1
ATOM 951 C CA . GLU A 1 128 ? -1.465 1.343 12.365 1.00 93.50 128 GLU A CA 1
ATOM 952 C C . GLU A 1 128 ? -1.213 0.051 11.575 1.00 93.50 128 GLU A C 1
ATOM 954 O O . GLU A 1 128 ? -0.298 0.005 10.753 1.00 93.50 128 GLU A O 1
ATOM 959 N N . LEU A 1 129 ? -2.021 -0.987 11.796 1.00 91.12 129 LEU A N 1
ATOM 960 C CA . LEU A 1 129 ? -1.895 -2.270 11.109 1.00 91.12 129 LEU A CA 1
ATOM 961 C C . LEU A 1 129 ? -2.155 -2.136 9.600 1.00 91.12 129 LEU A C 1
ATOM 963 O O . LEU A 1 129 ? -1.316 -2.563 8.806 1.00 91.12 129 LEU A O 1
ATOM 967 N N . GLU A 1 130 ? -3.252 -1.485 9.210 1.00 89.94 130 GLU A N 1
ATOM 968 C CA . GLU A 1 130 ? -3.622 -1.226 7.811 1.00 89.94 130 GLU A CA 1
ATOM 969 C C . GLU A 1 130 ? -2.560 -0.386 7.094 1.00 89.94 130 GLU A C 1
ATOM 971 O O . GLU A 1 130 ? -2.083 -0.757 6.020 1.00 89.94 130 GLU A O 1
ATOM 976 N N . GLY A 1 131 ? -2.110 0.711 7.713 1.00 90.50 131 GLY A N 1
ATOM 977 C CA . GLY A 1 131 ? -1.067 1.563 7.144 1.00 90.50 131 GLY A CA 1
ATOM 978 C C . GLY A 1 131 ? 0.239 0.799 6.913 1.00 90.50 131 GLY A C 1
ATOM 979 O O . GLY A 1 131 ? 0.896 0.966 5.884 1.00 90.50 131 GLY A O 1
ATOM 980 N N . ARG A 1 132 ? 0.609 -0.099 7.833 1.00 89.81 132 ARG A N 1
ATOM 981 C CA . ARG A 1 132 ? 1.809 -0.938 7.701 1.00 89.81 132 ARG A CA 1
ATOM 982 C C . ARG A 1 132 ? 1.644 -2.042 6.660 1.00 89.81 132 ARG A C 1
ATOM 984 O O . ARG A 1 132 ? 2.602 -2.309 5.939 1.00 89.81 132 ARG A O 1
ATOM 991 N N . GLN A 1 133 ? 0.465 -2.652 6.556 1.00 86.81 133 GLN A N 1
ATOM 992 C CA . GLN A 1 133 ? 0.147 -3.620 5.502 1.00 86.81 133 GLN A CA 1
AT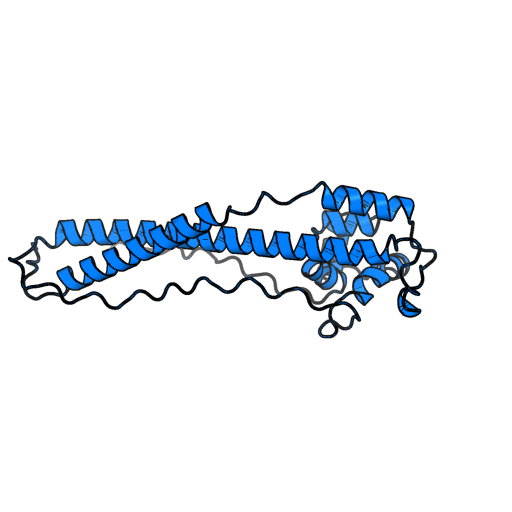OM 993 C C . GLN A 1 133 ? 0.196 -2.968 4.119 1.00 86.81 133 GLN A C 1
ATOM 995 O O . GLN A 1 133 ? 0.831 -3.512 3.218 1.00 86.81 133 GLN A O 1
ATOM 1000 N N . MET A 1 134 ? -0.382 -1.774 3.970 1.00 86.62 134 MET A N 1
ATOM 1001 C CA . MET A 1 134 ? -0.325 -1.000 2.732 1.00 86.62 134 MET A CA 1
ATOM 1002 C C . MET A 1 134 ? 1.126 -0.706 2.326 1.00 86.62 134 MET A C 1
ATOM 1004 O O . MET A 1 134 ? 1.509 -0.977 1.189 1.00 86.62 134 MET A O 1
ATOM 1008 N N . LEU A 1 135 ? 1.954 -0.204 3.251 1.00 87.19 135 LEU A N 1
ATOM 1009 C CA . LEU A 1 135 ? 3.372 0.070 2.985 1.00 87.19 135 LEU A CA 1
ATOM 1010 C C . LEU A 1 135 ? 4.153 -1.202 2.620 1.00 87.19 135 LEU A C 1
ATOM 1012 O O . LEU A 1 135 ? 4.957 -1.179 1.691 1.00 87.19 135 LEU A O 1
ATOM 1016 N N . ALA A 1 136 ? 3.902 -2.317 3.311 1.00 85.62 136 ALA A N 1
ATOM 1017 C CA . ALA A 1 136 ? 4.536 -3.597 3.002 1.00 85.62 136 ALA A CA 1
ATOM 1018 C C . ALA A 1 136 ? 4.125 -4.118 1.615 1.00 85.62 136 ALA A C 1
ATOM 1020 O O . ALA A 1 136 ? 4.982 -4.562 0.855 1.00 85.62 136 ALA A O 1
ATOM 1021 N N . GLY A 1 137 ? 2.843 -4.010 1.253 1.00 84.12 137 GLY A N 1
ATOM 1022 C CA . GLY A 1 137 ? 2.344 -4.367 -0.076 1.00 84.12 137 GLY A CA 1
ATOM 1023 C C . GLY A 1 137 ? 2.950 -3.497 -1.180 1.00 84.12 137 GLY A C 1
ATOM 1024 O O . GLY A 1 137 ? 3.361 -4.017 -2.216 1.00 84.12 137 GLY A O 1
ATOM 1025 N N . GLN A 1 138 ? 3.085 -2.187 -0.946 1.00 85.00 138 GLN A N 1
ATOM 1026 C CA . GLN A 1 138 ? 3.773 -1.272 -1.865 1.00 85.00 138 GLN A CA 1
ATOM 1027 C C . GLN A 1 138 ? 5.253 -1.638 -2.030 1.00 85.00 138 GLN A C 1
ATOM 1029 O O . GLN A 1 138 ? 5.742 -1.699 -3.157 1.00 85.00 138 GLN A O 1
ATOM 1034 N N . ALA A 1 139 ? 5.957 -1.925 -0.931 1.00 85.62 139 ALA A N 1
ATOM 1035 C CA . ALA A 1 139 ? 7.358 -2.337 -0.962 1.00 85.62 139 ALA A CA 1
ATOM 1036 C C . ALA A 1 139 ? 7.549 -3.675 -1.694 1.00 85.62 139 ALA A C 1
ATOM 1038 O O . ALA A 1 139 ? 8.434 -3.783 -2.540 1.00 85.62 139 ALA A O 1
ATOM 1039 N N . ALA A 1 140 ? 6.692 -4.666 -1.428 1.00 84.88 140 ALA A N 1
ATOM 1040 C CA . ALA A 1 140 ? 6.711 -5.960 -2.106 1.00 84.88 140 ALA A CA 1
ATOM 1041 C C . ALA A 1 140 ? 6.438 -5.815 -3.609 1.00 84.88 140 ALA A C 1
ATOM 1043 O O . ALA A 1 140 ? 7.187 -6.351 -4.424 1.00 84.88 140 ALA A O 1
ATOM 1044 N N . ARG A 1 141 ? 5.424 -5.023 -3.988 1.00 84.75 141 ARG A N 1
ATOM 1045 C CA . ARG A 1 141 ? 5.117 -4.723 -5.394 1.00 84.75 141 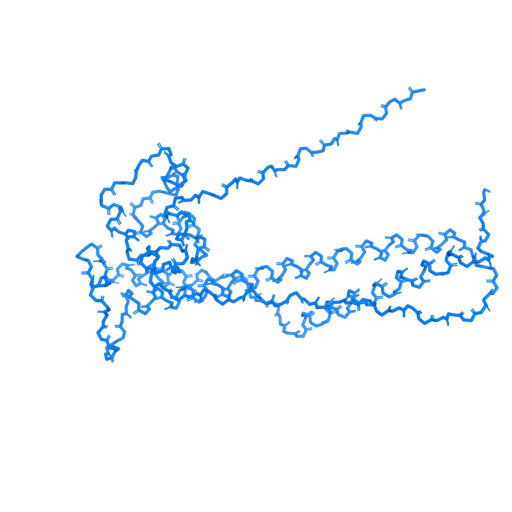ARG A CA 1
ATOM 1046 C C . ARG A 1 141 ? 6.280 -4.024 -6.090 1.00 84.75 141 ARG A C 1
ATOM 1048 O O . ARG A 1 141 ? 6.628 -4.395 -7.205 1.00 84.75 141 ARG A O 1
ATOM 1055 N N . ARG A 1 142 ? 6.902 -3.043 -5.434 1.00 87.62 142 ARG A N 1
ATOM 1056 C CA . ARG A 1 142 ? 8.078 -2.350 -5.967 1.00 87.62 142 ARG A CA 1
ATOM 1057 C C . ARG A 1 142 ? 9.254 -3.309 -6.142 1.00 87.62 142 ARG A C 1
ATOM 1059 O O . ARG A 1 142 ? 9.858 -3.322 -7.205 1.00 87.62 142 ARG A O 1
ATOM 1066 N N . ALA A 1 143 ? 9.566 -4.127 -5.137 1.00 87.75 143 ALA A N 1
ATOM 1067 C CA . ALA A 1 143 ? 10.653 -5.104 -5.211 1.00 87.75 143 ALA A CA 1
ATOM 1068 C C . ALA A 1 143 ? 10.439 -6.105 -6.358 1.00 87.75 143 ALA A C 1
ATOM 1070 O O . ALA A 1 143 ? 11.350 -6.334 -7.153 1.00 87.75 143 ALA A O 1
ATOM 1071 N N . TRP A 1 144 ? 9.216 -6.625 -6.487 1.00 88.06 144 TRP A N 1
ATOM 1072 C CA . TRP A 1 144 ? 8.803 -7.464 -7.609 1.00 88.06 144 TRP A CA 1
ATOM 1073 C C . TRP A 1 144 ? 8.991 -6.745 -8.953 1.00 88.06 144 TRP A C 1
ATOM 1075 O O . TRP A 1 144 ? 9.673 -7.261 -9.837 1.00 88.06 144 TRP A O 1
ATOM 1085 N N . GLY A 1 145 ? 8.480 -5.517 -9.077 1.00 87.38 145 GLY A N 1
ATOM 1086 C CA . GLY A 1 145 ? 8.585 -4.715 -10.294 1.00 87.38 145 GLY A CA 1
ATOM 1087 C C . GLY A 1 145 ? 10.035 -4.437 -10.698 1.00 87.38 145 GLY A C 1
ATOM 1088 O O . GLY A 1 145 ? 10.385 -4.560 -11.866 1.00 87.38 145 GLY A O 1
ATOM 1089 N N . LEU A 1 146 ? 10.912 -4.139 -9.735 1.00 88.75 146 LEU A N 1
ATOM 1090 C CA . LEU A 1 146 ? 12.347 -3.963 -9.978 1.00 88.75 146 LEU A CA 1
ATOM 1091 C C . LEU A 1 146 ? 13.040 -5.262 -10.408 1.00 88.75 146 LEU A C 1
ATOM 1093 O O . LEU A 1 146 ? 14.000 -5.205 -11.177 1.00 88.75 146 LEU A O 1
ATOM 1097 N N . GLY A 1 147 ? 12.579 -6.418 -9.925 1.00 87.25 147 GLY A N 1
ATOM 1098 C CA . GLY A 1 147 ? 13.030 -7.726 -10.402 1.00 87.25 147 GLY A CA 1
ATOM 1099 C C . GLY A 1 147 ? 12.675 -7.942 -11.873 1.00 87.25 147 GLY A C 1
ATOM 1100 O O . GLY A 1 147 ? 13.558 -8.238 -12.676 1.00 87.25 147 GLY A O 1
ATOM 1101 N N . VAL A 1 148 ? 11.412 -7.694 -12.234 1.00 85.75 148 VAL A N 1
ATOM 1102 C CA . VAL A 1 148 ? 10.911 -7.789 -13.618 1.00 85.75 148 VAL A CA 1
ATOM 1103 C C . VAL A 1 148 ? 11.661 -6.831 -14.550 1.00 85.75 148 VAL A C 1
ATOM 1105 O O . VAL A 1 148 ? 12.118 -7.235 -15.617 1.00 85.75 148 VAL A O 1
ATOM 1108 N N . LEU A 1 149 ? 11.850 -5.573 -14.137 1.00 86.12 149 LEU A N 1
ATOM 1109 C CA . LEU A 1 149 ? 12.574 -4.576 -14.931 1.00 86.12 149 LEU A CA 1
ATOM 1110 C C . LEU A 1 149 ? 14.035 -4.954 -15.155 1.00 86.12 149 LEU A C 1
ATOM 1112 O O . LEU A 1 149 ? 14.563 -4.768 -16.249 1.00 86.12 149 LEU A O 1
ATOM 1116 N N . ALA A 1 150 ? 14.700 -5.478 -14.128 1.00 87.06 150 ALA A N 1
ATOM 1117 C CA . ALA A 1 150 ? 16.098 -5.851 -14.246 1.00 87.06 150 ALA A CA 1
ATOM 1118 C C . ALA A 1 150 ? 16.320 -7.038 -15.176 1.00 87.06 150 ALA A C 1
ATOM 1120 O O . ALA A 1 150 ? 17.250 -6.985 -15.972 1.00 87.06 150 ALA A O 1
ATOM 1121 N N . ALA A 1 151 ? 15.441 -8.043 -15.131 1.00 82.12 151 ALA A N 1
ATOM 1122 C CA . ALA A 1 151 ? 15.514 -9.190 -16.031 1.00 82.12 151 ALA A CA 1
ATOM 1123 C C . ALA A 1 151 ? 15.462 -8.786 -17.518 1.00 82.12 151 ALA A C 1
ATOM 1125 O O . ALA A 1 151 ? 15.986 -9.504 -18.364 1.00 82.12 151 ALA A O 1
ATOM 1126 N N . LEU A 1 152 ? 14.863 -7.632 -17.840 1.00 78.38 152 LEU A N 1
ATOM 1127 C CA . LEU A 1 152 ? 14.767 -7.128 -19.211 1.00 78.38 152 LEU A CA 1
ATOM 1128 C C . LEU A 1 152 ? 15.823 -6.106 -19.595 1.00 78.38 152 LEU A C 1
ATOM 1130 O O . LEU A 1 152 ? 16.313 -6.132 -20.720 1.00 78.38 152 LEU A O 1
ATOM 1134 N N . LEU A 1 153 ? 16.143 -5.176 -18.698 1.00 78.06 153 LEU A N 1
ATOM 1135 C CA . LEU A 1 153 ? 17.100 -4.109 -18.996 1.00 78.06 153 LEU A CA 1
ATOM 1136 C C . LEU A 1 153 ? 18.553 -4.581 -18.882 1.00 78.06 153 LEU A C 1
ATOM 1138 O O . LEU A 1 153 ? 19.443 -3.970 -19.469 1.00 78.06 153 LEU A O 1
ATOM 1142 N N . ALA A 1 154 ? 18.790 -5.651 -18.128 1.00 74.69 154 ALA A N 1
ATOM 1143 C CA . ALA A 1 154 ? 20.091 -6.273 -17.948 1.00 74.69 154 ALA A CA 1
ATOM 1144 C C . ALA A 1 154 ? 19.923 -7.804 -17.913 1.00 74.69 154 ALA A C 1
ATOM 1146 O O . ALA A 1 154 ? 20.066 -8.401 -16.846 1.00 74.69 154 ALA A O 1
ATOM 1147 N N . PRO A 1 155 ? 19.567 -8.443 -19.047 1.00 70.56 155 PRO A N 1
ATOM 1148 C CA . PRO A 1 155 ? 19.450 -9.894 -19.095 1.00 70.56 155 PRO A CA 1
ATOM 1149 C C . PRO A 1 155 ? 20.810 -10.521 -18.768 1.00 70.56 155 PRO A C 1
ATOM 1151 O O . PRO A 1 155 ? 21.823 -10.177 -19.379 1.00 70.56 155 PRO A O 1
ATOM 1154 N N . GLU A 1 156 ? 20.835 -11.432 -17.795 1.00 71.44 156 GLU A N 1
ATOM 1155 C CA . GLU A 1 156 ? 22.045 -12.177 -17.445 1.00 71.44 156 GLU A CA 1
ATOM 1156 C C . GLU A 1 156 ? 22.487 -13.040 -18.644 1.00 71.44 156 GLU A C 1
ATOM 1158 O O . GLU A 1 156 ? 21.634 -13.600 -19.353 1.00 71.44 156 GLU A O 1
ATOM 1163 N N . PRO A 1 157 ? 23.799 -13.177 -18.900 1.00 72.69 157 PRO A N 1
ATOM 1164 C CA . PRO A 1 157 ? 24.295 -14.028 -19.973 1.00 72.69 157 PRO A CA 1
ATOM 1165 C C . PRO A 1 157 ? 23.803 -15.470 -19.777 1.00 72.69 157 PRO A C 1
ATOM 1167 O O . PRO A 1 157 ? 24.012 -16.075 -18.730 1.00 72.69 157 PRO A O 1
ATOM 1170 N N . GLY A 1 158 ? 23.134 -16.022 -20.794 1.00 72.81 158 GLY A N 1
ATOM 1171 C CA . GLY A 1 158 ? 22.562 -17.376 -20.757 1.00 72.81 158 GLY A CA 1
ATOM 1172 C C . GLY A 1 158 ? 21.078 -17.446 -20.383 1.00 72.81 158 GLY A C 1
ATOM 1173 O O . GLY A 1 158 ? 20.485 -18.520 -20.476 1.00 72.81 158 GLY A O 1
ATOM 1174 N N . THR A 1 159 ? 20.444 -16.323 -20.038 1.00 66.62 159 THR A N 1
ATOM 1175 C CA . THR A 1 159 ? 18.976 -16.248 -20.023 1.00 66.62 159 THR A CA 1
ATOM 1176 C C . THR A 1 159 ? 18.483 -16.361 -21.469 1.00 66.62 159 THR A C 1
ATOM 1178 O O . THR A 1 159 ? 19.064 -15.743 -22.361 1.00 66.62 159 THR A O 1
ATOM 1181 N N . GLY A 1 160 ? 17.473 -17.201 -21.720 1.00 67.44 160 GLY A N 1
ATOM 1182 C CA . GLY A 1 160 ? 16.963 -17.492 -23.067 1.00 67.44 160 GLY A CA 1
ATOM 1183 C C . GLY A 1 160 ? 16.580 -16.241 -23.878 1.00 67.44 160 GLY A C 1
ATOM 1184 O O . GLY A 1 160 ? 16.545 -15.133 -23.341 1.00 67.44 160 GLY A O 1
ATOM 1185 N N . PRO A 1 161 ? 16.289 -16.391 -25.182 1.00 66.25 161 PRO A N 1
ATOM 1186 C CA . PRO A 1 161 ? 16.072 -15.254 -26.069 1.00 66.25 161 PRO A CA 1
ATOM 1187 C C . PRO A 1 161 ? 14.977 -14.329 -25.527 1.00 66.25 161 PRO A C 1
ATOM 1189 O O . PRO A 1 161 ? 13.850 -14.757 -25.273 1.00 66.25 161 PRO A O 1
ATOM 1192 N N . VAL A 1 162 ? 15.320 -13.048 -25.368 1.00 66.19 162 VAL A N 1
ATOM 1193 C CA . VAL A 1 162 ? 14.351 -11.995 -25.054 1.00 66.19 162 VAL A CA 1
ATOM 1194 C C . VAL A 1 162 ? 13.285 -12.005 -26.158 1.00 66.19 162 VAL A C 1
ATOM 1196 O O . VAL A 1 162 ? 13.655 -12.047 -27.336 1.00 66.19 162 VAL A O 1
ATOM 1199 N N . PRO A 1 163 ? 11.977 -11.987 -25.829 1.00 66.62 163 PRO A N 1
ATOM 1200 C CA . PRO A 1 163 ? 10.930 -11.977 -26.844 1.00 66.62 163 PRO A CA 1
ATOM 1201 C C . PRO A 1 163 ? 11.187 -10.872 -27.874 1.00 66.62 163 PRO A C 1
ATOM 1203 O O . PRO A 1 163 ? 11.495 -9.749 -27.493 1.00 66.62 163 PRO A O 1
ATOM 1206 N N . ALA A 1 164 ? 11.027 -11.159 -29.169 1.00 71.44 164 ALA A N 1
ATOM 1207 C CA . ALA A 1 164 ? 11.253 -10.194 -30.253 1.00 71.44 164 ALA A CA 1
ATOM 1208 C C . ALA A 1 164 ? 10.639 -8.786 -30.035 1.00 71.44 164 ALA A C 1
ATOM 1210 O O . ALA A 1 164 ? 11.323 -7.808 -30.329 1.00 71.44 164 ALA A O 1
ATOM 1211 N N . PRO A 1 165 ? 9.413 -8.618 -29.486 1.00 69.50 165 PRO A N 1
ATOM 1212 C CA . PRO A 1 165 ? 8.875 -7.280 -29.199 1.00 69.50 165 PRO A CA 1
ATOM 1213 C C . PRO A 1 165 ? 9.598 -6.535 -28.063 1.00 69.50 165 PRO A C 1
ATOM 1215 O O . PRO A 1 165 ? 9.432 -5.326 -27.930 1.00 69.50 165 PRO A O 1
ATOM 1218 N N . LEU A 1 166 ? 10.383 -7.244 -27.253 1.00 64.31 166 LEU A N 1
ATOM 1219 C CA . LEU A 1 166 ? 11.239 -6.731 -26.183 1.00 64.31 166 LEU A CA 1
ATOM 1220 C C . LEU A 1 166 ? 12.716 -6.662 -26.608 1.00 64.31 166 LEU A C 1
ATOM 1222 O O . LEU A 1 166 ? 13.570 -6.351 -25.777 1.00 64.31 166 LEU A O 1
ATOM 1226 N N . ALA A 1 167 ? 13.027 -6.949 -27.880 1.00 66.81 167 ALA A N 1
ATOM 1227 C CA . ALA A 1 167 ? 14.372 -6.783 -28.408 1.00 66.81 167 ALA A CA 1
ATOM 1228 C C . ALA A 1 167 ? 14.850 -5.342 -28.150 1.00 66.81 167 ALA A C 1
ATOM 1230 O O . ALA A 1 167 ? 14.053 -4.406 -28.276 1.00 66.81 167 ALA A O 1
ATOM 1231 N N . PRO A 1 168 ? 16.123 -5.150 -27.762 1.00 62.56 168 PRO A N 1
ATOM 1232 C CA . PRO A 1 168 ? 16.583 -3.857 -27.291 1.00 62.56 168 PRO A CA 1
ATOM 1233 C C . PRO A 1 168 ? 16.409 -2.783 -28.372 1.00 62.56 168 PRO A C 1
ATOM 1235 O O . PRO A 1 168 ? 17.086 -2.809 -29.399 1.00 62.56 168 PRO A O 1
ATOM 1238 N N . ASP A 1 169 ? 15.496 -1.830 -28.137 1.00 71.12 169 ASP A N 1
ATOM 1239 C CA . ASP A 1 169 ? 15.406 -0.606 -28.941 1.00 71.12 169 ASP A CA 1
ATOM 1240 C C . ASP A 1 169 ? 16.773 0.093 -28.834 1.00 71.12 169 ASP A C 1
ATOM 1242 O O . ASP A 1 169 ? 17.289 0.214 -27.719 1.00 71.12 169 ASP A O 1
ATOM 1246 N N . PRO A 1 170 ? 17.374 0.594 -29.928 1.00 73.62 170 PRO A N 1
ATOM 1247 C CA . PRO A 1 170 ? 18.572 1.435 -29.846 1.00 73.62 170 PRO A CA 1
ATOM 1248 C C . PRO A 1 170 ? 18.411 2.659 -28.921 1.00 73.62 170 PRO A C 1
ATOM 1250 O O . PRO A 1 170 ? 19.402 3.270 -28.533 1.00 73.62 170 PRO A O 1
ATOM 1253 N N . ALA A 1 171 ? 17.181 3.033 -28.550 1.00 71.69 171 ALA A N 1
ATOM 1254 C CA . ALA A 1 171 ? 16.900 4.035 -27.521 1.00 71.69 171 ALA A CA 1
ATOM 1255 C C . ALA A 1 171 ? 17.228 3.583 -26.077 1.00 71.69 171 ALA A C 1
ATOM 1257 O O . ALA A 1 171 ? 17.247 4.416 -25.161 1.00 71.69 171 ALA A O 1
ATOM 1258 N N . LEU A 1 172 ? 17.448 2.288 -25.835 1.00 78.06 172 LEU A N 1
ATOM 1259 C CA . LEU A 1 172 ? 17.932 1.775 -24.557 1.00 78.06 172 LEU A CA 1
ATOM 1260 C C . LEU A 1 172 ? 19.407 2.118 -24.364 1.00 78.06 172 LEU A C 1
ATOM 1262 O O . LEU A 1 172 ? 20.200 2.150 -25.302 1.00 78.06 172 LEU A O 1
ATOM 1266 N N . ARG A 1 173 ? 19.776 2.395 -23.116 1.00 86.88 173 ARG A N 1
ATOM 1267 C CA . ARG A 1 173 ? 21.123 2.827 -22.745 1.00 86.88 173 ARG A CA 1
ATOM 1268 C C . ARG A 1 173 ? 21.571 1.947 -21.588 1.00 86.88 173 ARG A C 1
ATOM 1270 O O . ARG A 1 173 ? 21.489 2.391 -20.444 1.00 86.88 173 ARG A O 1
ATOM 1277 N N . PRO A 1 174 ? 22.050 0.717 -21.853 1.00 84.69 174 PRO A N 1
ATOM 1278 C CA . PRO A 1 174 ? 22.199 -0.320 -20.829 1.00 84.69 174 PRO A CA 1
ATOM 1279 C C . PRO A 1 174 ? 22.942 0.144 -19.569 1.00 84.69 174 PRO A C 1
ATOM 1281 O O . PRO A 1 174 ? 22.511 -0.129 -18.454 1.00 84.69 174 PRO A O 1
ATOM 1284 N N . ALA A 1 175 ? 24.009 0.935 -19.723 1.00 87.62 175 ALA A N 1
ATOM 1285 C CA . ALA A 1 175 ? 24.757 1.482 -18.590 1.00 87.62 175 ALA A CA 1
ATOM 1286 C C . ALA A 1 175 ? 23.978 2.544 -17.782 1.00 87.62 175 ALA A C 1
ATOM 1288 O O . ALA A 1 175 ? 24.076 2.590 -16.556 1.00 87.62 175 ALA A O 1
ATOM 1289 N N . GLU A 1 176 ? 23.214 3.424 -18.437 1.00 89.50 176 GLU A N 1
ATOM 1290 C CA . GLU A 1 176 ? 22.349 4.396 -17.750 1.00 89.50 176 GLU A CA 1
ATOM 1291 C C . GLU A 1 176 ? 21.170 3.703 -17.067 1.00 89.50 176 GLU A C 1
ATOM 1293 O O . GLU A 1 176 ? 20.841 4.044 -15.929 1.00 89.50 176 GLU A O 1
ATOM 1298 N N . ASP A 1 177 ? 20.607 2.700 -17.734 1.00 89.19 177 ASP A N 1
ATOM 1299 C CA . ASP A 1 177 ? 19.456 1.916 -17.297 1.00 89.19 177 ASP A CA 1
ATOM 1300 C C . ASP A 1 177 ? 19.821 1.077 -16.067 1.00 89.19 177 ASP A C 1
ATOM 1302 O O . ASP A 1 177 ? 19.127 1.129 -15.049 1.00 89.19 177 ASP A O 1
ATOM 1306 N N . ALA A 1 178 ? 20.984 0.421 -16.093 1.00 88.38 178 ALA A N 1
ATOM 1307 C CA . ALA A 1 178 ? 21.546 -0.286 -14.946 1.00 88.38 178 ALA A CA 1
ATOM 1308 C C . ALA A 1 178 ? 21.816 0.656 -13.761 1.00 88.38 178 ALA A C 1
ATOM 1310 O O . ALA A 1 178 ? 21.459 0.340 -12.625 1.00 88.38 178 ALA A O 1
ATOM 1311 N N . ARG A 1 179 ? 22.384 1.850 -14.000 1.00 91.25 179 ARG A N 1
ATOM 1312 C CA . ARG A 1 179 ? 22.587 2.858 -12.939 1.00 91.25 179 ARG A CA 1
ATOM 1313 C C . ARG A 1 179 ? 21.269 3.361 -12.359 1.00 91.25 179 ARG A C 1
ATOM 1315 O O . ARG A 1 179 ? 21.178 3.600 -11.156 1.00 91.25 179 ARG A O 1
ATOM 1322 N N . TRP A 1 180 ? 20.256 3.562 -13.197 1.00 92.25 180 TRP A N 1
ATOM 1323 C CA . TRP A 1 180 ? 18.923 3.953 -12.750 1.00 92.25 180 TRP A CA 1
ATOM 1324 C C . TRP A 1 180 ? 18.287 2.856 -11.891 1.00 92.25 180 TRP A C 1
ATOM 1326 O O . TRP A 1 180 ? 17.853 3.162 -10.782 1.00 92.25 180 TRP A O 1
ATOM 1336 N N . LEU A 1 181 ? 18.336 1.593 -12.322 1.00 91.75 181 LEU A N 1
ATOM 1337 C CA . LEU A 1 181 ? 17.857 0.450 -11.538 1.00 91.75 181 LEU A CA 1
ATOM 1338 C C . LEU A 1 181 ? 18.593 0.305 -10.203 1.00 91.75 181 LEU A C 1
ATOM 1340 O O . LEU A 1 181 ? 17.956 0.085 -9.175 1.00 91.75 181 LEU A O 1
ATOM 1344 N N . ALA A 1 182 ? 19.919 0.455 -10.198 1.00 90.94 182 ALA A N 1
ATOM 1345 C CA . ALA A 1 182 ? 20.716 0.400 -8.975 1.00 90.94 182 ALA A CA 1
ATOM 1346 C C . ALA A 1 182 ? 20.281 1.480 -7.972 1.00 90.94 182 ALA A C 1
ATOM 1348 O O . ALA A 1 182 ? 20.097 1.182 -6.795 1.00 90.94 182 ALA A O 1
ATOM 1349 N N . ARG A 1 183 ? 20.027 2.711 -8.443 1.00 91.88 183 ARG A N 1
ATOM 1350 C CA . ARG A 1 183 ? 19.481 3.784 -7.597 1.00 91.88 183 ARG A CA 1
ATOM 1351 C C . ARG A 1 183 ? 18.085 3.459 -7.076 1.00 91.88 183 ARG A C 1
ATOM 1353 O O . ARG A 1 183 ? 17.847 3.622 -5.890 1.00 91.88 183 ARG A O 1
ATOM 1360 N N . LEU A 1 184 ? 17.185 2.947 -7.919 1.00 90.94 184 LEU A N 1
ATOM 1361 C CA . LEU A 1 184 ? 15.835 2.573 -7.478 1.00 90.94 184 LEU A CA 1
ATOM 1362 C C . LEU A 1 184 ? 15.830 1.481 -6.409 1.00 90.94 184 LEU A C 1
ATOM 1364 O O . LEU A 1 184 ? 14.962 1.489 -5.537 1.00 90.94 184 LEU A O 1
ATOM 1368 N N . ARG A 1 185 ? 16.780 0.545 -6.496 1.00 89.44 185 ARG A N 1
ATOM 1369 C CA . ARG A 1 185 ? 16.988 -0.503 -5.494 1.00 89.44 185 ARG A CA 1
ATOM 1370 C C . ARG A 1 185 ? 17.600 0.037 -4.211 1.00 89.44 185 ARG A C 1
ATOM 1372 O O . ARG A 1 185 ? 17.266 -0.480 -3.158 1.00 89.44 185 ARG A O 1
ATOM 1379 N N . ALA A 1 186 ? 18.482 1.033 -4.295 1.00 88.62 186 ALA A N 1
ATOM 1380 C CA . ALA A 1 186 ? 19.068 1.685 -3.125 1.00 88.62 186 ALA A CA 1
ATOM 1381 C C . ALA A 1 186 ? 18.046 2.569 -2.388 1.00 88.62 186 ALA A C 1
ATOM 1383 O O . ALA A 1 186 ? 18.041 2.595 -1.157 1.00 88.62 186 ALA A O 1
ATOM 1384 N N . ASP A 1 187 ? 17.144 3.215 -3.135 1.00 85.44 187 ASP A N 1
ATOM 1385 C CA . ASP A 1 187 ? 15.978 3.948 -2.633 1.00 85.44 187 ASP A CA 1
ATOM 1386 C C . ASP A 1 187 ? 14.929 2.946 -2.099 1.00 85.44 187 ASP A C 1
ATOM 1388 O O . ASP A 1 187 ? 13.858 2.734 -2.683 1.00 85.44 187 ASP A O 1
ATOM 1392 N N . THR A 1 188 ? 15.273 2.256 -1.008 1.00 66.06 188 THR A N 1
ATOM 1393 C CA . THR A 1 188 ? 14.405 1.267 -0.368 1.00 66.06 188 THR A CA 1
ATOM 1394 C C . THR A 1 188 ? 13.337 1.939 0.486 1.00 66.06 188 THR A C 1
ATOM 1396 O O . THR A 1 188 ? 13.571 2.918 1.196 1.00 66.06 188 THR A O 1
ATOM 1399 N N . ALA A 1 189 ? 12.129 1.379 0.421 1.00 69.62 189 ALA A N 1
ATOM 1400 C CA . ALA A 1 189 ? 11.068 1.687 1.366 1.00 69.62 189 ALA A CA 1
ATOM 1401 C C . ALA A 1 189 ? 11.516 1.335 2.800 1.00 69.62 189 ALA A C 1
ATOM 1403 O O . ALA A 1 189 ? 12.362 0.452 2.977 1.00 69.62 189 ALA A O 1
ATOM 1404 N N . PRO A 1 190 ? 10.938 1.975 3.834 1.00 74.81 190 PRO A N 1
ATOM 1405 C CA . PRO A 1 190 ? 11.185 1.582 5.215 1.00 74.81 190 PRO A CA 1
ATOM 1406 C C . PRO A 1 190 ? 10.953 0.076 5.403 1.00 74.81 190 PRO A C 1
ATOM 1408 O O . PRO A 1 190 ? 10.042 -0.484 4.781 1.00 74.81 190 PRO A O 1
ATOM 1411 N N . PRO A 1 191 ? 11.746 -0.584 6.267 1.00 76.69 191 PRO A N 1
ATOM 1412 C CA . PRO A 1 191 ? 11.649 -2.021 6.450 1.00 76.69 191 PRO A CA 1
ATOM 1413 C C . PRO A 1 191 ? 10.230 -2.407 6.893 1.00 76.69 191 PRO A C 1
ATOM 1415 O O . PRO A 1 191 ? 9.611 -1.689 7.696 1.00 76.69 191 PRO A O 1
ATOM 1418 N N . PRO A 1 192 ? 9.694 -3.532 6.387 1.00 80.00 192 PRO A N 1
ATOM 1419 C CA . PRO A 1 192 ? 8.386 -4.013 6.803 1.00 80.00 192 PRO A CA 1
ATOM 1420 C C . PRO A 1 192 ? 8.384 -4.332 8.304 1.00 80.00 192 PRO A C 1
ATOM 1422 O O . PRO A 1 192 ? 9.429 -4.547 8.924 1.00 80.00 192 PRO A O 1
ATOM 1425 N N . LEU A 1 193 ? 7.192 -4.387 8.906 1.00 84.19 193 LEU A N 1
ATOM 1426 C CA . LEU A 1 193 ? 7.067 -4.921 10.261 1.00 84.19 193 LEU A CA 1
ATOM 1427 C C . LEU A 1 193 ? 7.603 -6.352 10.296 1.00 84.19 193 LEU A C 1
ATOM 1429 O O . LEU A 1 193 ? 7.277 -7.163 9.428 1.00 84.19 193 LEU A O 1
ATOM 1433 N N . THR A 1 194 ? 8.356 -6.680 11.344 1.00 89.56 194 THR A N 1
ATOM 1434 C CA . THR A 1 194 ? 8.698 -8.077 11.606 1.00 89.56 194 THR A CA 1
ATOM 1435 C C . THR A 1 194 ? 7.411 -8.888 11.814 1.00 89.56 194 THR A C 1
ATOM 1437 O O . THR A 1 194 ? 6.428 -8.347 12.343 1.00 89.56 194 THR A O 1
ATOM 1440 N N . PRO A 1 195 ? 7.393 -10.185 11.451 1.00 87.50 195 PRO A N 1
ATOM 1441 C CA . PRO A 1 195 ? 6.233 -11.047 11.675 1.00 87.50 195 PRO A CA 1
ATOM 1442 C C . PRO A 1 195 ? 5.738 -11.000 13.126 1.00 87.50 195 PRO A C 1
ATOM 1444 O O . PRO A 1 195 ? 4.538 -10.863 13.358 1.00 87.50 195 PRO A O 1
ATOM 1447 N N . THR A 1 196 ? 6.662 -10.990 14.092 1.00 90.00 196 THR A N 1
ATOM 1448 C CA . THR A 1 196 ? 6.365 -10.867 15.526 1.00 90.00 196 THR A CA 1
ATOM 1449 C C . THR A 1 196 ? 5.664 -9.556 15.864 1.00 90.00 196 THR A C 1
ATOM 1451 O O . THR A 1 196 ? 4.633 -9.565 16.529 1.00 90.00 196 THR A O 1
ATOM 1454 N N . ARG A 1 197 ? 6.173 -8.409 15.391 1.00 91.88 197 ARG A N 1
ATOM 1455 C CA . ARG A 1 197 ? 5.556 -7.106 15.689 1.00 91.88 197 ARG A CA 1
ATOM 1456 C C . ARG A 1 197 ? 4.167 -6.987 15.066 1.00 91.88 197 ARG A C 1
ATOM 1458 O O . ARG A 1 197 ? 3.269 -6.430 15.691 1.00 91.88 197 ARG A O 1
ATOM 1465 N N . ARG A 1 198 ? 3.984 -7.538 13.863 1.00 90.31 198 ARG A N 1
ATOM 1466 C CA . ARG A 1 198 ? 2.670 -7.640 13.219 1.00 90.31 198 ARG A CA 1
ATOM 1467 C C . ARG A 1 198 ? 1.709 -8.497 14.050 1.00 90.31 198 ARG A C 1
ATOM 1469 O O . ARG A 1 198 ? 0.597 -8.050 14.306 1.00 90.31 198 ARG A O 1
ATOM 1476 N N . ALA A 1 199 ? 2.143 -9.674 14.507 1.00 89.38 199 ALA A N 1
ATOM 1477 C CA . ALA A 1 199 ? 1.329 -10.566 15.333 1.00 89.38 199 ALA A CA 1
ATOM 1478 C C . ALA A 1 199 ? 0.930 -9.917 16.670 1.00 89.38 199 ALA A C 1
ATOM 1480 O O . ALA A 1 199 ? -0.230 -9.981 17.059 1.00 89.38 199 ALA A O 1
ATOM 1481 N N . LEU A 1 200 ? 1.855 -9.214 17.332 1.00 95.06 200 LEU A N 1
ATOM 1482 C CA . LEU A 1 200 ? 1.570 -8.489 18.575 1.00 95.06 200 LEU A CA 1
ATOM 1483 C C . LEU A 1 200 ? 0.557 -7.350 18.380 1.00 95.06 200 LEU A C 1
ATOM 1485 O O . LEU A 1 200 ? -0.310 -7.154 19.229 1.00 95.06 200 LEU A O 1
ATOM 1489 N N . LEU A 1 201 ? 0.640 -6.601 17.274 1.00 93.69 201 LEU A N 1
ATOM 1490 C CA . LEU A 1 201 ? -0.350 -5.565 16.952 1.00 93.69 201 LEU A CA 1
ATOM 1491 C C . LEU A 1 201 ? -1.729 -6.164 16.655 1.00 93.69 201 LEU A C 1
ATOM 1493 O O . LEU A 1 201 ? -2.729 -5.631 17.133 1.00 93.69 201 LEU A O 1
ATOM 1497 N N . ALA A 1 202 ? -1.776 -7.272 15.914 1.00 92.62 202 ALA A N 1
ATOM 1498 C CA . ALA A 1 202 ? -3.014 -7.991 15.626 1.00 92.62 202 ALA A CA 1
ATOM 1499 C C . ALA A 1 202 ? -3.667 -8.529 16.910 1.00 92.62 202 ALA A C 1
ATOM 1501 O O . ALA A 1 202 ? -4.845 -8.274 17.146 1.00 92.62 202 ALA A O 1
ATOM 1502 N N . LEU A 1 203 ? -2.886 -9.173 17.785 1.00 93.81 203 LEU A N 1
ATOM 1503 C CA . LEU A 1 203 ? -3.346 -9.645 19.094 1.00 93.81 203 LEU A CA 1
ATOM 1504 C C . LEU A 1 203 ? -3.863 -8.490 19.957 1.00 93.81 203 LEU A C 1
ATOM 1506 O O . LEU A 1 203 ? -4.929 -8.583 20.555 1.00 93.81 203 LEU A O 1
ATOM 1510 N N . ARG A 1 204 ? -3.140 -7.366 19.995 1.00 96.31 204 ARG A N 1
ATOM 1511 C CA . ARG A 1 204 ? -3.580 -6.179 20.735 1.00 96.31 204 ARG A CA 1
ATOM 1512 C C . ARG A 1 204 ? -4.912 -5.644 20.216 1.00 96.31 204 ARG A C 1
ATOM 1514 O O . ARG A 1 204 ? -5.753 -5.256 21.019 1.00 96.31 204 ARG A O 1
ATOM 1521 N N . LEU A 1 205 ? -5.087 -5.578 18.897 1.00 95.25 205 LEU A N 1
ATOM 1522 C CA . LEU A 1 205 ? -6.346 -5.154 18.292 1.00 95.25 205 LEU A CA 1
ATOM 1523 C C . LEU A 1 205 ? -7.479 -6.112 18.672 1.00 95.25 205 LEU A C 1
ATOM 1525 O O . LEU A 1 205 ? -8.527 -5.645 19.102 1.00 95.25 205 LEU A O 1
ATOM 1529 N N . HIS A 1 206 ? -7.245 -7.420 18.583 1.00 93.38 206 HIS A N 1
ATOM 1530 C CA . HIS A 1 206 ? -8.212 -8.444 18.970 1.00 93.38 206 HIS A CA 1
ATOM 1531 C C . HIS A 1 206 ? -8.679 -8.280 20.426 1.00 93.38 206 HIS A C 1
ATOM 1533 O O . HIS A 1 206 ? -9.869 -8.098 20.662 1.00 93.38 206 HIS A O 1
ATOM 1539 N N . LEU A 1 207 ? -7.747 -8.190 21.380 1.00 94.19 207 LEU A N 1
ATOM 1540 C CA . LEU A 1 207 ? -8.069 -8.008 22.803 1.00 94.19 207 LEU A CA 1
ATOM 1541 C C . LEU A 1 207 ? -8.850 -6.711 23.082 1.00 94.19 207 LEU A C 1
ATOM 1543 O O . LEU A 1 207 ? -9.734 -6.681 23.933 1.00 94.19 207 LEU A O 1
ATOM 1547 N N . LEU A 1 208 ? -8.552 -5.624 22.360 1.00 95.69 208 LEU A N 1
ATOM 1548 C CA . LEU A 1 208 ? -9.304 -4.370 22.486 1.00 95.69 208 LEU A CA 1
ATOM 1549 C C . LEU A 1 208 ? -10.738 -4.495 21.949 1.00 95.69 208 LEU A C 1
ATOM 1551 O O . LEU A 1 208 ? -11.641 -3.844 22.471 1.00 95.69 208 LEU A O 1
ATOM 1555 N N . LEU A 1 209 ? -10.954 -5.295 20.903 1.00 93.81 209 LEU A N 1
ATOM 1556 C CA . LEU A 1 209 ? -12.290 -5.550 20.359 1.00 93.81 209 LEU A CA 1
ATOM 1557 C C . LEU A 1 209 ? -13.115 -6.429 21.303 1.00 93.81 209 LEU A C 1
ATOM 1559 O O . LEU A 1 209 ? -14.281 -6.120 21.539 1.00 93.81 209 LEU A O 1
ATOM 1563 N N . GLU A 1 210 ? -12.505 -7.460 21.889 1.00 92.69 210 GLU A N 1
ATOM 1564 C CA . GLU A 1 210 ? -13.143 -8.293 22.915 1.00 92.69 210 GLU A CA 1
ATOM 1565 C C . GLU A 1 210 ? -13.523 -7.473 24.154 1.00 92.69 210 GLU A C 1
ATOM 1567 O O . GLU A 1 210 ? -14.656 -7.552 24.628 1.00 92.69 210 GLU A O 1
ATOM 1572 N N . GLU A 1 211 ? -12.616 -6.621 24.645 1.00 94.56 211 GLU A N 1
ATOM 1573 C CA . GLU A 1 211 ? -12.902 -5.742 25.782 1.00 94.56 211 GLU A CA 1
ATOM 1574 C C . GLU A 1 211 ? -14.057 -4.776 25.472 1.00 94.56 211 GLU A C 1
ATOM 1576 O O . GLU A 1 211 ? -14.931 -4.565 26.313 1.00 94.56 211 GLU A O 1
ATOM 1581 N N . ALA A 1 212 ? -14.103 -4.205 24.262 1.00 94.94 212 ALA A N 1
ATOM 1582 C CA . ALA A 1 212 ? -15.207 -3.342 23.851 1.00 94.94 212 ALA A CA 1
ATOM 1583 C C . ALA A 1 212 ? -16.549 -4.092 23.847 1.00 94.94 212 ALA A C 1
ATOM 1585 O O . ALA A 1 212 ? -17.523 -3.576 24.395 1.00 94.94 212 ALA A O 1
ATOM 1586 N N . ALA A 1 213 ? -16.587 -5.310 23.295 1.00 92.00 213 ALA A N 1
ATOM 1587 C CA . ALA A 1 213 ? -17.789 -6.143 23.265 1.00 92.00 213 ALA A CA 1
ATOM 1588 C C . ALA A 1 213 ? -18.262 -6.525 24.679 1.00 92.00 213 ALA A C 1
ATOM 1590 O O . ALA A 1 213 ? -19.454 -6.456 24.975 1.00 92.00 213 ALA A O 1
ATOM 1591 N N . ALA A 1 214 ? -17.334 -6.861 25.580 1.00 91.69 214 ALA A N 1
ATOM 1592 C CA . ALA A 1 214 ? -17.655 -7.150 26.975 1.00 91.69 214 ALA A CA 1
ATOM 1593 C C . ALA A 1 214 ? -18.234 -5.921 27.700 1.00 91.69 214 ALA A C 1
ATOM 1595 O O . ALA A 1 214 ? -19.241 -6.028 28.397 1.00 91.69 214 ALA A O 1
ATOM 1596 N N . LEU A 1 215 ? -17.645 -4.735 27.506 1.00 92.75 215 LEU A N 1
ATOM 1597 C CA . LEU A 1 215 ? -18.150 -3.484 28.089 1.00 92.75 215 LEU A CA 1
ATOM 1598 C C . LEU A 1 215 ? -19.537 -3.108 27.549 1.00 92.75 215 LEU A C 1
ATOM 1600 O O . LEU A 1 215 ? -20.366 -2.594 28.297 1.00 92.75 215 LEU A O 1
ATOM 1604 N N . GLU A 1 216 ? -19.801 -3.365 26.268 1.00 93.12 216 GLU A N 1
ATOM 1605 C CA . GLU A 1 216 ? -21.122 -3.180 25.659 1.00 93.12 216 GLU A CA 1
ATOM 1606 C C . GLU A 1 216 ? -22.159 -4.140 26.251 1.00 93.12 216 GLU A C 1
ATOM 1608 O O . GLU A 1 216 ? -23.250 -3.700 26.606 1.00 93.12 216 GLU A O 1
ATOM 1613 N N . ALA A 1 217 ? -21.805 -5.415 26.439 1.00 90.19 217 ALA A N 1
ATOM 1614 C CA . ALA A 1 217 ? -22.677 -6.395 27.082 1.00 90.19 217 ALA A CA 1
ATOM 1615 C C . ALA A 1 217 ? -23.016 -6.005 28.532 1.00 90.19 217 ALA A C 1
ATOM 1617 O O . ALA A 1 217 ? -24.175 -6.081 28.933 1.00 90.19 217 ALA A O 1
ATOM 1618 N N . LEU A 1 218 ? -22.032 -5.519 29.300 1.00 90.19 218 LEU A N 1
ATOM 1619 C CA . LEU A 1 218 ? -22.249 -5.033 30.669 1.00 90.19 218 LEU A CA 1
ATOM 1620 C C . LEU A 1 218 ? -23.157 -3.795 30.722 1.00 90.19 218 LEU A C 1
ATOM 1622 O O . LEU A 1 218 ? -23.946 -3.661 31.651 1.00 90.19 218 LEU A O 1
ATOM 1626 N N . LEU A 1 219 ? -23.063 -2.900 29.734 1.00 91.38 219 LEU A N 1
ATOM 1627 C CA . LEU A 1 219 ? -23.923 -1.715 29.628 1.00 91.38 219 LEU A CA 1
ATOM 1628 C C . LEU A 1 219 ? -25.338 -2.031 29.116 1.00 91.38 219 LEU A C 1
ATOM 1630 O O . LEU A 1 219 ? -26.241 -1.229 29.327 1.00 91.38 219 LEU A O 1
ATOM 1634 N N . ALA A 1 220 ? -25.526 -3.154 28.418 1.00 89.94 220 ALA A N 1
ATOM 1635 C CA . ALA A 1 220 ? -26.830 -3.614 27.942 1.00 89.94 220 ALA A CA 1
ATOM 1636 C C . ALA A 1 220 ? -27.581 -4.465 28.981 1.00 89.94 220 ALA A C 1
ATOM 1638 O O . ALA A 1 220 ? -28.793 -4.651 28.866 1.00 89.94 220 ALA A O 1
ATOM 1639 N N . ALA A 1 221 ? -26.872 -5.000 29.979 1.00 87.88 221 ALA A N 1
ATOM 1640 C CA . ALA A 1 221 ? -27.468 -5.818 31.021 1.00 87.88 221 ALA A CA 1
ATOM 1641 C C . ALA A 1 221 ? -28.461 -4.995 31.873 1.00 87.88 221 ALA A C 1
ATOM 1643 O O . ALA A 1 221 ? -28.141 -3.881 32.303 1.00 87.88 221 ALA A O 1
ATOM 1644 N N . PRO A 1 222 ? -29.662 -5.529 32.158 1.00 77.75 222 PRO A N 1
ATOM 1645 C CA . PRO A 1 222 ? -30.635 -4.853 33.008 1.00 77.75 222 PRO A CA 1
ATOM 1646 C C . PRO A 1 222 ? -30.057 -4.688 34.422 1.00 77.75 222 PRO A C 1
ATOM 1648 O O . PRO A 1 222 ? -29.761 -5.675 35.089 1.00 77.75 222 PRO A O 1
ATOM 1651 N N . GLY A 1 223 ? -29.878 -3.443 34.873 1.00 76.81 223 GLY A N 1
ATOM 1652 C CA . GLY A 1 223 ? -29.320 -3.130 36.197 1.00 76.81 223 GLY A CA 1
ATOM 1653 C C . GLY A 1 223 ? -28.161 -2.130 36.206 1.00 76.81 223 GLY A C 1
ATOM 1654 O O . GLY A 1 223 ? -27.730 -1.729 37.286 1.00 76.81 223 GLY A O 1
ATOM 1655 N N . SER A 1 224 ? -27.668 -1.679 35.047 1.00 71.38 224 SER A N 1
ATOM 1656 C CA . SER A 1 224 ? -26.754 -0.533 34.998 1.00 71.38 224 SER A CA 1
ATOM 1657 C C . SER A 1 224 ? -27.525 0.744 35.353 1.00 71.38 224 SER A C 1
ATOM 1659 O O . SER A 1 224 ? -28.283 1.262 34.532 1.00 71.38 224 SER A O 1
ATOM 1661 N N . ALA A 1 225 ? -27.388 1.226 36.587 1.00 73.38 225 ALA A N 1
ATOM 1662 C CA . ALA A 1 225 ? -28.086 2.425 37.036 1.00 73.38 225 ALA A CA 1
ATOM 1663 C C . ALA A 1 225 ? -27.593 3.648 36.244 1.00 73.38 225 ALA A C 1
ATOM 1665 O O . ALA A 1 225 ? -26.410 4.002 36.299 1.00 73.38 225 ALA A O 1
ATOM 1666 N N . ASP A 1 226 ? -28.498 4.294 35.507 1.00 70.50 226 ASP A N 1
ATOM 1667 C CA . ASP A 1 226 ? -28.250 5.618 34.951 1.00 70.50 226 ASP A CA 1
ATOM 1668 C C . ASP A 1 226 ? -28.361 6.633 36.084 1.00 70.50 226 ASP A C 1
ATOM 1670 O O . ASP A 1 226 ? -29.450 7.017 36.499 1.00 70.50 226 ASP A O 1
ATOM 1674 N N . ALA A 1 227 ? -27.209 7.033 36.620 1.00 60.31 227 ALA A N 1
ATOM 1675 C CA . ALA A 1 227 ? -27.115 8.215 37.460 1.00 60.31 227 ALA A CA 1
ATOM 1676 C C . ALA A 1 227 ? -27.384 9.442 36.571 1.00 60.31 227 ALA A C 1
ATOM 1678 O O . ALA A 1 227 ? -26.466 9.965 35.936 1.00 60.31 227 ALA A O 1
ATOM 1679 N N . THR A 1 228 ? -28.663 9.804 36.443 1.00 57.91 228 THR A N 1
ATOM 1680 C CA . THR A 1 228 ? -29.133 11.095 35.914 1.00 57.91 228 THR A CA 1
ATOM 1681 C C . THR A 1 228 ? -28.665 12.252 36.774 1.00 57.91 228 THR A C 1
ATOM 1683 O O . THR A 1 228 ? -28.741 12.111 38.016 1.00 57.91 228 THR A O 1
#

Foldseek 3Di:
DDPPPPPPPDDPDPDDQQLQLLSQLCVQQVHQLCLLCLQQVHHSVVSVCSSVVVDPQDPLSCLSSQLSSLQGDVVSVHDHDDFDDQPDDPPLPAPQADDDDDDAFDALVVLVVVLVVLVVVLVVLVCVLVVLSVLVSSQSSNVVSLVRQCCLLPPDPPDDDDPPSSPDDPSRDSVSSVVSSVVSVVPHRDDHDDPVRSVVSSVSSNVSVNSSSVSVVSNPDPRHDDPD

Secondary structure (DSSP, 8-state):
------------PPPPPP-SHHHHHHHHHT--HHHHHHHHTS-HHHHHHHHTTSSPPPHHHHHHHHHHHTTS-GGGTS-SPPPPPPPPPP--PPPPPPPPPPPSPPBHHHHHHHHHHHHHHHHHHHHHHHHHHHHHHHHHHHHHHHHHHHHHHSPPTTPPPPPGGGS--TT--HHHHHHHHHHHHHSPPPPPPPHHHHHHHHHHHHHHHHHHHHHHHHHHSTT-B---

Radius of gyration: 26.4 Å; chains: 1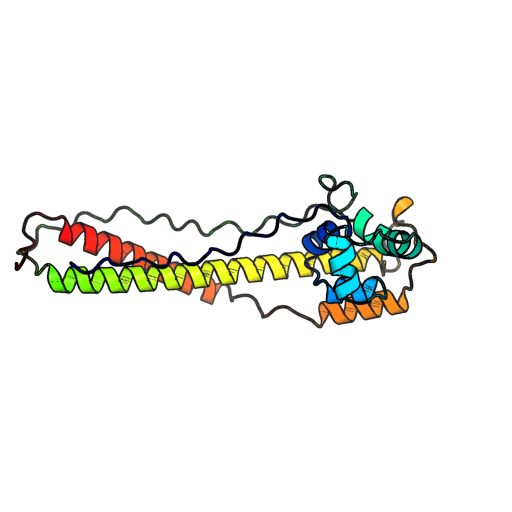; bounding box: 55×47×71 Å

pLDDT: mean 83.82, std 12.76, range [41.91, 98.25]